Protein AF-Q9Y0X6-F1 (afdb_monomer)

GO terms:
  GO:0001515 opioid peptide activity (F, IDA)
  GO:0005576 extracellular region (C, EXP)

Secondary structure (DSSP, 8-state):
-HHHHHHHHHHHHHH-TT-----SS-EEEE---TT-EEE--EEEESS-EEEE--BTT-EEE--EEEESS-EEEE--BSS--EE--EEEESS-EEEE--BSS-EEE--EEEESS-EEEE---TT-EEE---SEESS-EEEE--BSS--EE--EEEESS-EEEE--BSS--EE--EEEESS-EEEE---TT--EE----EE-

Foldseek 3Di:
DVVVVVVVVVVVCVPPVDDPPPDLDEAEAEDEDQQEEEEAAEEEHQDEYEYEYEYANEYEYAYEYEYQEEYEYEIEYAQEYHYAYEYEYQEEYEYEIEYANEYEYAYEYEYQEEYEAEIEYAQEYEYAYEYEYQYEYYYEIEYAQEYEYEDEYEYQYEYEAEIEYAQEYEYEYHYEYCYYYDYDTDYPHDYYYHYNYDHD

Mean predicted aligned error: 12.96 Å

Structure (mmCIF, N/CA/C/O backbone):
data_AF-Q9Y0X6-F1
#
_entry.id   AF-Q9Y0X6-F1
#
loop_
_atom_site.group_PDB
_atom_site.id
_atom_site.type_symbol
_atom_site.label_atom_id
_atom_site.label_alt_id
_atom_site.label_comp_id
_atom_site.label_asym_id
_atom_site.label_entity_id
_atom_site.label_seq_id
_atom_site.pdbx_PDB_ins_code
_atom_site.Cartn_x
_atom_site.Cartn_y
_atom_site.Cartn_z
_atom_site.occupancy
_atom_site.B_iso_or_equiv
_atom_site.auth_seq_id
_atom_site.auth_comp_id
_atom_site.auth_asym_id
_atom_site.auth_atom_id
_atom_site.pdbx_PDB_model_num
ATOM 1 N N . MET A 1 1 ? 2.397 -10.610 32.134 1.00 40.50 1 MET A N 1
ATOM 2 C CA . MET A 1 1 ? 1.008 -10.330 31.698 1.00 40.50 1 MET A CA 1
ATOM 3 C C . MET A 1 1 ? 0.711 -10.967 30.344 1.00 40.50 1 MET A C 1
ATOM 5 O O . MET A 1 1 ? -0.304 -11.631 30.231 1.00 40.50 1 MET A O 1
ATOM 9 N N . ILE A 1 2 ? 1.644 -10.908 29.391 1.00 44.62 2 ILE A N 1
ATOM 10 C CA . ILE A 1 2 ? 1.526 -11.486 28.041 1.00 44.62 2 ILE A CA 1
ATOM 11 C C . ILE A 1 2 ? 1.202 -13.005 28.023 1.00 44.62 2 ILE A C 1
ATOM 13 O O . ILE A 1 2 ? 0.249 -13.427 27.380 1.00 44.62 2 ILE A O 1
ATOM 17 N N . PHE A 1 3 ? 1.899 -13.835 28.814 1.00 32.88 3 PHE A N 1
ATOM 18 C CA . PHE A 1 3 ? 1.653 -15.293 28.856 1.00 32.88 3 PHE A CA 1
ATOM 19 C C . PHE A 1 3 ? 0.245 -15.709 29.321 1.00 32.88 3 PHE A C 1
ATOM 21 O O . PHE A 1 3 ? -0.238 -16.769 28.933 1.00 32.88 3 PHE A O 1
ATOM 28 N N . HIS A 1 4 ? -0.416 -14.901 30.157 1.00 35.97 4 HIS A N 1
ATOM 29 C CA . HIS A 1 4 ? -1.753 -15.228 30.665 1.00 35.97 4 HIS A CA 1
ATOM 30 C C . HIS A 1 4 ? -2.844 -14.906 29.633 1.00 35.97 4 HIS A C 1
ATOM 32 O O . HIS A 1 4 ? -3.843 -15.621 29.553 1.00 35.97 4 HIS A O 1
ATOM 38 N N . GLN A 1 5 ? -2.609 -13.881 28.806 1.00 41.59 5 GLN A N 1
ATOM 39 C CA . GLN A 1 5 ? -3.472 -13.515 27.685 1.00 41.59 5 GLN A CA 1
ATOM 40 C C . GLN A 1 5 ? -3.478 -14.635 26.629 1.00 41.59 5 GLN A C 1
ATOM 42 O O . GLN A 1 5 ? -4.543 -15.137 26.278 1.00 41.59 5 GLN A O 1
ATOM 47 N N . PHE A 1 6 ? -2.294 -15.124 26.230 1.00 37.97 6 PHE A N 1
ATOM 48 C CA . PHE A 1 6 ? -2.150 -16.209 25.246 1.00 37.97 6 PHE A CA 1
ATOM 49 C C . PHE A 1 6 ? -2.856 -17.504 25.658 1.00 37.97 6 PHE A C 1
ATOM 51 O O . PHE A 1 6 ? -3.558 -18.117 24.856 1.00 37.97 6 PHE A O 1
ATOM 58 N N . TYR A 1 7 ? -2.705 -17.914 26.920 1.00 40.19 7 TYR A N 1
ATOM 59 C CA . TYR A 1 7 ? -3.324 -19.148 27.408 1.00 40.19 7 TYR A CA 1
ATOM 60 C C . TYR A 1 7 ? -4.853 -19.033 27.488 1.00 40.19 7 TYR A C 1
ATOM 62 O O . TYR A 1 7 ? -5.563 -19.992 27.196 1.00 40.19 7 TYR A O 1
ATOM 70 N N . SER A 1 8 ? -5.364 -17.852 27.847 1.00 47.09 8 SER A N 1
ATOM 71 C CA . SER A 1 8 ? -6.808 -17.606 27.948 1.00 47.09 8 SER A CA 1
ATOM 72 C C . SER A 1 8 ? -7.488 -17.624 26.576 1.00 47.09 8 SER A C 1
ATOM 74 O O . SER A 1 8 ? -8.576 -18.183 26.442 1.00 47.09 8 SER A O 1
ATOM 76 N N . ILE A 1 9 ? -6.829 -17.078 2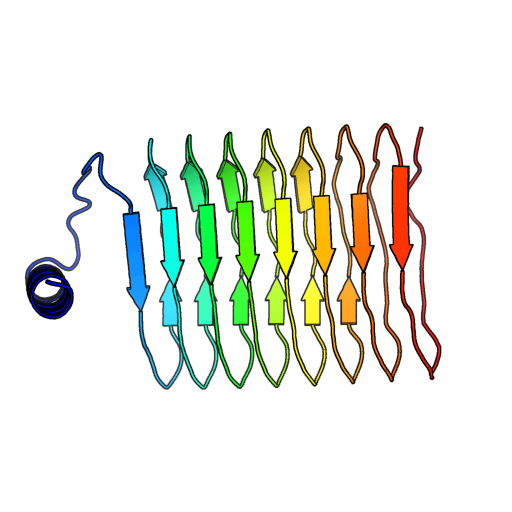5.549 1.00 45.91 9 ILE A N 1
ATOM 77 C CA . ILE A 1 9 ? -7.344 -17.048 24.172 1.00 45.91 9 ILE A CA 1
ATOM 78 C C . ILE A 1 9 ? -7.290 -18.446 23.538 1.00 45.91 9 ILE A C 1
ATOM 80 O O . ILE A 1 9 ? -8.294 -18.898 22.989 1.00 45.91 9 ILE A O 1
ATOM 84 N N . LEU A 1 10 ? -6.185 -19.189 23.709 1.00 42.19 10 LEU A N 1
ATOM 85 C CA . LEU A 1 10 ? -6.073 -20.575 23.228 1.00 42.19 10 LEU A CA 1
ATOM 86 C C . LEU A 1 10 ? -7.189 -21.471 23.800 1.00 42.19 10 LEU A C 1
ATOM 88 O O . LEU A 1 10 ? -7.776 -22.281 23.082 1.00 42.19 10 LEU A O 1
ATOM 92 N N . ILE A 1 11 ? -7.512 -21.307 25.090 1.00 45.41 11 ILE A N 1
ATOM 93 C CA . ILE A 1 11 ? -8.590 -22.060 25.746 1.00 45.41 11 ILE A CA 1
ATOM 94 C C . ILE A 1 11 ? -9.962 -21.673 25.178 1.00 45.41 11 ILE A C 1
ATOM 96 O O . ILE A 1 11 ? -10.790 -22.557 24.963 1.00 45.41 11 ILE A O 1
ATOM 100 N N . LEU A 1 12 ? -10.217 -20.391 24.897 1.00 41.22 12 LEU A N 1
ATOM 101 C CA . LEU A 1 12 ? -11.492 -19.955 24.316 1.00 41.22 12 LEU A CA 1
ATOM 102 C C . LEU A 1 12 ? -11.705 -20.513 22.897 1.00 41.22 12 LEU A C 1
ATOM 104 O O . LEU A 1 12 ? -12.802 -20.997 22.603 1.00 41.22 12 LEU A O 1
ATOM 108 N N . CYS A 1 13 ? -10.664 -20.548 22.058 1.00 41.72 13 CYS A N 1
ATOM 109 C CA . CYS A 1 13 ? -10.746 -21.080 20.692 1.00 41.72 13 CYS A CA 1
ATOM 110 C C . CYS A 1 13 ? -11.022 -22.593 20.636 1.00 41.72 13 CYS A C 1
ATOM 112 O O . CYS A 1 13 ? -11.704 -23.056 19.723 1.00 41.72 13 CYS A O 1
ATOM 114 N N . LEU A 1 14 ? -10.552 -23.373 21.618 1.00 42.72 14 LEU A N 1
ATOM 115 C CA . LEU A 1 14 ? -10.820 -24.817 21.669 1.00 42.72 14 LEU A CA 1
ATOM 116 C C . LEU A 1 14 ? -12.258 -25.162 22.094 1.00 42.72 14 LEU A C 1
ATOM 118 O O . LEU A 1 14 ? -12.725 -26.261 21.796 1.00 42.72 14 LEU A O 1
ATOM 122 N N . ILE A 1 15 ? -12.965 -24.264 22.791 1.00 45.75 15 ILE A N 1
ATOM 123 C CA . ILE A 1 15 ? -14.279 -24.575 23.384 1.00 45.75 15 ILE A CA 1
ATOM 124 C C . ILE A 1 15 ? -15.443 -24.165 22.462 1.00 45.75 15 ILE A C 1
ATOM 126 O O . ILE A 1 15 ? -16.476 -24.836 22.464 1.00 45.75 15 ILE A O 1
ATOM 130 N N . PHE A 1 16 ? -15.295 -23.128 21.627 1.00 35.31 16 PHE A N 1
ATOM 131 C CA . PHE A 1 16 ? -16.377 -22.648 20.753 1.00 35.31 16 PHE A CA 1
ATOM 132 C C . PHE A 1 16 ? -15.884 -22.259 19.346 1.00 35.31 16 PHE A C 1
ATOM 134 O O . PHE A 1 16 ? -15.701 -21.076 19.073 1.00 35.31 16 PHE A O 1
ATOM 141 N N . PRO A 1 17 ? -15.752 -23.201 18.394 1.00 39.66 17 PRO A N 1
ATOM 142 C CA . PRO A 1 17 ? -15.289 -22.882 17.038 1.00 39.66 17 PRO A CA 1
ATOM 143 C C . PRO A 1 17 ? -16.312 -22.120 16.165 1.00 39.66 17 PRO A C 1
ATOM 145 O O . PRO A 1 17 ? -16.060 -21.917 14.985 1.00 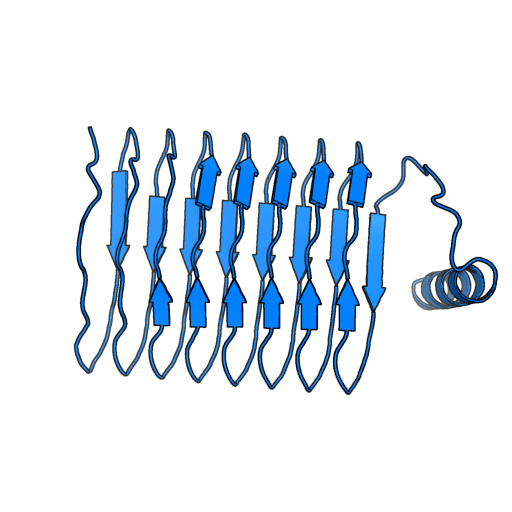39.66 17 PRO A O 1
ATOM 148 N N . ASN A 1 18 ? -17.489 -21.737 16.684 1.00 31.66 18 ASN A N 1
ATOM 149 C CA . ASN A 1 18 ? -18.570 -21.126 15.889 1.00 31.66 18 ASN A CA 1
ATOM 150 C C . ASN A 1 18 ? -19.529 -20.247 16.723 1.00 31.66 18 ASN A C 1
ATOM 152 O O . ASN A 1 18 ? -20.755 -20.383 16.663 1.00 31.66 18 ASN A O 1
ATOM 156 N N . GLN A 1 19 ? -18.995 -19.342 17.540 1.00 29.64 19 GLN A N 1
ATOM 157 C CA . GLN A 1 19 ? -19.783 -18.245 18.109 1.00 29.64 19 GLN A CA 1
ATOM 158 C C . GLN A 1 19 ? -19.101 -16.927 17.742 1.00 29.64 19 GLN A C 1
ATOM 160 O O . GLN A 1 19 ? -18.042 -16.607 18.272 1.00 29.64 19 GLN A O 1
ATOM 165 N N . VAL A 1 20 ? -19.717 -16.175 16.822 1.00 35.62 20 VAL A N 1
ATOM 166 C CA . VAL A 1 20 ? -19.409 -14.760 16.585 1.00 35.62 20 VAL A CA 1
ATOM 167 C C . VAL A 1 20 ? -19.843 -14.017 17.844 1.00 35.62 20 VAL A C 1
ATOM 169 O O . VAL A 1 20 ? -21.006 -13.642 17.988 1.00 35.62 20 VAL A O 1
ATOM 172 N N . VAL A 1 21 ? -18.939 -13.880 18.809 1.00 37.06 21 VAL A N 1
ATOM 173 C CA . VAL A 1 21 ? -19.137 -12.923 19.891 1.00 37.06 21 VAL A CA 1
ATOM 174 C C . VAL A 1 21 ? -18.949 -11.554 19.248 1.00 37.06 21 VAL A C 1
ATOM 176 O O . VAL A 1 21 ? -17.842 -11.195 18.864 1.00 37.06 21 VAL A O 1
ATOM 179 N N . GLN A 1 22 ? -20.051 -10.821 19.075 1.00 33.62 22 GLN A N 1
ATOM 180 C CA . GLN A 1 22 ? -20.023 -9.369 18.914 1.00 33.62 22 GLN A CA 1
ATOM 181 C C . GLN A 1 22 ? -19.476 -8.796 20.225 1.00 33.62 22 GLN A C 1
ATOM 183 O O . GLN A 1 22 ? -20.239 -8.475 21.132 1.00 33.62 22 GLN A O 1
ATOM 188 N N . SER A 1 23 ? -18.160 -8.810 20.402 1.00 40.75 23 SER A N 1
ATOM 189 C CA . SER A 1 23 ? -17.526 -7.982 21.415 1.00 40.75 23 SER A CA 1
ATOM 190 C C . SER A 1 23 ? -17.054 -6.722 20.722 1.00 40.75 23 SER A C 1
ATOM 192 O O . SER A 1 23 ? -16.298 -6.827 19.762 1.00 40.75 23 SER A O 1
ATOM 194 N N . ASP A 1 24 ? -17.486 -5.574 21.239 1.00 44.94 24 ASP A N 1
ATOM 195 C CA . ASP A 1 24 ? -16.917 -4.239 21.012 1.00 44.94 24 ASP A CA 1
ATOM 196 C C . ASP A 1 24 ? -15.473 -4.198 21.560 1.00 44.94 24 ASP A C 1
ATOM 198 O O . ASP A 1 24 ? -15.194 -3.554 22.565 1.00 44.94 24 ASP A O 1
ATOM 202 N N . LYS A 1 25 ? -14.613 -5.081 21.051 1.00 58.72 25 LYS A N 1
ATOM 203 C CA . LYS A 1 25 ? -13.210 -5.256 21.424 1.00 58.72 25 LYS A CA 1
ATOM 204 C C . LYS A 1 25 ? -12.456 -5.674 20.175 1.00 58.72 25 LYS A C 1
ATOM 206 O O . LYS A 1 25 ? -12.941 -6.589 19.503 1.00 58.72 25 LYS A O 1
ATOM 211 N N . GLU A 1 26 ? -11.293 -5.064 19.951 1.00 57.53 26 GLU A N 1
ATOM 212 C CA . GLU A 1 26 ? -10.243 -5.447 18.997 1.00 57.53 26 GLU A CA 1
ATOM 213 C C . GLU A 1 26 ? -10.419 -6.878 18.478 1.00 57.53 26 GLU A C 1
ATOM 215 O O . GLU A 1 26 ? -10.348 -7.862 19.234 1.00 57.53 26 GLU A O 1
ATOM 220 N N . ARG A 1 27 ? -10.651 -7.010 17.170 1.00 66.38 27 ARG A N 1
ATOM 221 C CA . ARG A 1 27 ? -10.836 -8.321 16.554 1.00 66.38 27 ARG A CA 1
ATOM 222 C C . ARG A 1 27 ? -9.508 -8.803 15.994 1.00 66.38 27 ARG A C 1
ATOM 224 O O . ARG A 1 27 ? -9.089 -8.351 14.933 1.00 66.38 27 ARG A O 1
ATOM 231 N N . GLN A 1 28 ? -8.897 -9.744 16.708 1.00 68.12 28 GLN A N 1
ATOM 232 C CA . GLN A 1 28 ? -7.651 -10.391 16.311 1.00 68.12 28 GLN A CA 1
ATOM 233 C C . GLN A 1 28 ? -7.907 -11.846 15.898 1.00 68.12 28 GLN A C 1
ATOM 235 O O . GLN A 1 28 ? -8.178 -12.687 16.761 1.00 68.12 28 GLN A O 1
ATOM 240 N N . ASP A 1 29 ? -7.806 -12.166 14.605 1.00 73.69 29 ASP A N 1
ATOM 241 C CA . ASP A 1 29 ? -7.805 -13.560 14.145 1.00 73.69 29 ASP A CA 1
ATOM 242 C C . ASP A 1 29 ? -6.376 -14.031 13.864 1.00 73.69 29 ASP A C 1
ATOM 244 O O . ASP A 1 29 ? -5.626 -13.392 13.130 1.00 73.69 29 ASP A O 1
ATOM 248 N N . TRP A 1 30 ? -6.003 -15.196 14.402 1.00 72.56 30 TRP A N 1
ATOM 249 C CA . TRP A 1 30 ? -4.679 -15.791 14.207 1.00 72.56 30 TRP A CA 1
ATOM 250 C C . TRP A 1 30 ? -4.783 -17.277 13.842 1.00 72.56 30 TRP A C 1
ATOM 252 O O . TRP A 1 30 ? -5.373 -18.065 14.583 1.00 72.56 30 TRP A O 1
ATOM 262 N N . ILE A 1 31 ? -4.202 -17.672 12.704 1.00 71.56 31 ILE A N 1
ATOM 263 C CA . ILE A 1 31 ? -4.084 -19.073 12.263 1.00 71.56 31 ILE A CA 1
ATOM 264 C C . ILE A 1 31 ? -2.604 -19.339 11.984 1.00 71.56 31 ILE A C 1
ATOM 266 O O . ILE A 1 31 ? -2.156 -19.154 10.853 1.00 71.56 31 ILE A O 1
ATOM 270 N N . PRO A 1 32 ? -1.828 -19.771 12.991 1.00 70.94 32 PRO A N 1
ATOM 271 C CA . PRO A 1 32 ? -0.507 -20.324 12.741 1.00 70.94 32 PRO A CA 1
ATOM 272 C C . PRO A 1 32 ? -0.648 -21.705 12.090 1.00 70.94 32 PRO A C 1
ATOM 274 O O . PRO A 1 32 ? -1.381 -22.563 12.591 1.00 70.94 32 PRO A O 1
ATOM 277 N N . SER A 1 33 ? 0.039 -21.930 10.973 1.00 75.00 33 SER A N 1
ATOM 278 C CA . SER A 1 33 ? 0.046 -23.226 10.289 1.00 75.00 33 SER A CA 1
ATOM 279 C C . SER A 1 33 ? 1.344 -23.427 9.526 1.00 75.00 33 SER A C 1
ATOM 281 O O . SER A 1 33 ? 1.685 -22.600 8.692 1.00 75.00 33 SER A O 1
ATOM 283 N N . ASP A 1 34 ? 2.022 -24.556 9.716 1.00 71.50 34 ASP A N 1
ATOM 284 C CA . ASP A 1 34 ? 3.233 -24.864 8.945 1.00 71.50 34 ASP A CA 1
ATOM 285 C C . ASP A 1 34 ? 2.910 -24.971 7.441 1.00 71.50 34 ASP A C 1
ATOM 287 O O . ASP A 1 34 ? 3.621 -24.426 6.613 1.00 71.50 34 ASP A O 1
ATOM 291 N N . TYR A 1 35 ? 1.781 -25.595 7.074 1.00 71.25 35 TYR A N 1
ATOM 292 C CA . TYR A 1 35 ? 1.412 -25.929 5.681 1.00 71.25 35 TYR A CA 1
ATOM 293 C C . TYR A 1 35 ? 0.424 -24.958 5.020 1.00 71.25 35 TYR A C 1
ATOM 295 O O . TYR A 1 35 ? -0.102 -25.239 3.941 1.00 71.25 35 TYR A O 1
ATOM 303 N N . GLY A 1 36 ? 0.128 -23.856 5.695 1.00 71.06 36 GLY A N 1
ATOM 304 C CA . GLY A 1 36 ? -0.745 -22.804 5.209 1.00 71.06 36 GLY A CA 1
ATOM 305 C C . GLY A 1 36 ? -2.099 -22.728 5.881 1.00 71.06 36 GLY A C 1
ATOM 306 O O . GLY A 1 36 ? -2.609 -23.700 6.448 1.00 71.06 36 GLY A O 1
ATOM 307 N N . GLY A 1 37 ? -2.658 -21.521 5.861 1.00 72.94 37 GLY A N 1
ATOM 308 C CA . GLY A 1 37 ? -3.921 -21.170 6.499 1.00 72.94 37 GLY A CA 1
ATOM 309 C C . GLY A 1 37 ? -4.876 -20.484 5.530 1.00 72.94 37 GLY A C 1
ATOM 310 O O . GLY A 1 37 ? -4.457 -19.794 4.602 1.00 72.94 37 GLY A O 1
ATOM 311 N N . TYR A 1 38 ? -6.173 -20.675 5.764 1.00 75.00 38 TYR A N 1
ATOM 312 C CA . TYR A 1 38 ? -7.236 -19.968 5.058 1.00 75.00 38 TYR A CA 1
ATOM 313 C C . TYR A 1 38 ? -8.041 -19.162 6.071 1.00 75.00 38 TYR A C 1
ATOM 315 O O . TYR A 1 38 ? -8.690 -19.743 6.941 1.00 75.00 38 TYR A O 1
ATOM 323 N N . MET A 1 39 ? -8.033 -17.838 5.940 1.00 73.94 39 MET A N 1
ATOM 324 C CA . MET A 1 39 ? -8.913 -16.954 6.700 1.00 73.94 39 MET A CA 1
ATOM 325 C C . MET A 1 39 ? -9.877 -16.244 5.757 1.00 73.94 39 MET A C 1
ATOM 327 O O . MET A 1 39 ? -9.477 -15.643 4.761 1.00 73.94 39 MET A O 1
ATOM 331 N N . ASN A 1 40 ? -11.160 -16.263 6.101 1.00 75.44 40 ASN A N 1
ATOM 332 C CA . ASN A 1 40 ? -12.163 -15.389 5.494 1.00 75.44 40 ASN A CA 1
ATOM 333 C C . ASN A 1 40 ? -12.987 -14.722 6.599 1.00 75.44 40 ASN A C 1
ATOM 335 O O . ASN A 1 40 ? -14.131 -15.116 6.849 1.00 75.44 40 ASN A O 1
ATOM 339 N N . PRO A 1 41 ? -12.389 -13.777 7.330 1.00 72.06 41 PRO A N 1
ATOM 340 C CA . PRO A 1 41 ? -13.115 -13.095 8.366 1.00 72.06 41 PRO A CA 1
ATOM 341 C C . PRO A 1 41 ? -14.051 -12.063 7.750 1.00 72.06 41 PRO A C 1
ATOM 343 O O . PRO A 1 41 ? -13.660 -11.251 6.911 1.00 72.06 41 PRO A O 1
ATOM 346 N N . ALA A 1 42 ? -15.314 -12.118 8.157 1.00 71.50 42 ALA A N 1
ATOM 347 C CA . ALA A 1 42 ? -16.377 -11.252 7.675 1.00 71.50 42 ALA A CA 1
ATOM 348 C C . ALA A 1 42 ? -17.069 -10.574 8.857 1.00 71.50 42 ALA A C 1
ATOM 350 O O . ALA A 1 42 ? -17.368 -11.229 9.854 1.00 71.50 42 ALA A O 1
ATOM 351 N N . GLY A 1 43 ? -17.370 -9.281 8.746 1.00 70.31 43 GLY A N 1
ATOM 352 C CA . GLY A 1 43 ? -18.126 -8.591 9.789 1.00 70.31 43 GLY A CA 1
ATOM 353 C C . GLY A 1 43 ? -18.011 -7.077 9.757 1.00 70.31 43 GLY A C 1
ATOM 354 O O . GLY A 1 43 ? -17.340 -6.501 8.900 1.00 70.31 43 GLY A O 1
ATOM 355 N N . ARG A 1 44 ? -18.696 -6.444 10.709 1.00 62.00 44 ARG A N 1
ATOM 356 C CA . ARG A 1 44 ? -18.486 -5.045 11.063 1.00 62.00 44 ARG A CA 1
ATOM 357 C C . ARG A 1 44 ? -17.790 -4.998 12.418 1.00 62.00 44 ARG A C 1
ATOM 359 O O . ARG A 1 44 ? -18.246 -5.689 13.325 1.00 62.00 44 ARG A O 1
ATOM 366 N N . SER A 1 45 ? -16.717 -4.229 12.507 1.00 67.69 45 SER A N 1
ATOM 367 C CA . SER A 1 45 ? -16.085 -3.836 13.764 1.00 67.69 45 SER A CA 1
ATOM 368 C C . SER A 1 45 ? -16.208 -2.324 13.867 1.00 67.69 45 SER A C 1
ATOM 370 O O . SER A 1 45 ? -16.072 -1.637 12.853 1.00 67.69 45 SER A O 1
ATOM 372 N N . ASP A 1 46 ? -16.522 -1.824 15.054 1.00 63.44 46 ASP A N 1
ATOM 373 C CA . ASP A 1 46 ? -16.403 -0.394 15.335 1.00 63.44 46 ASP A CA 1
ATOM 374 C C . ASP A 1 46 ? -14.978 -0.064 15.853 1.00 63.44 46 ASP A C 1
ATOM 376 O O . ASP A 1 46 ? -14.682 1.108 16.023 1.00 63.44 46 ASP A O 1
ATOM 380 N N . GLU A 1 47 ? -14.112 -1.081 16.037 1.00 69.94 47 GLU A N 1
ATOM 381 C CA . GLU A 1 47 ? -12.707 -0.982 16.488 1.00 69.94 47 GLU A CA 1
ATOM 382 C C . GLU A 1 47 ? -11.701 -1.652 15.521 1.00 69.94 47 GLU A C 1
ATOM 384 O O . GLU A 1 47 ? -12.122 -2.371 14.602 1.00 69.94 47 GLU A O 1
ATOM 389 N N . GLU A 1 48 ? -10.395 -1.490 15.781 1.00 70.44 48 GLU A N 1
ATOM 390 C CA . GLU A 1 48 ? -9.271 -2.110 15.064 1.00 70.44 48 GLU A CA 1
ATOM 391 C C . GLU A 1 48 ? -9.500 -3.591 14.723 1.00 70.44 48 GLU A C 1
ATOM 393 O O . GLU A 1 48 ? -9.930 -4.425 15.541 1.00 70.44 48 GLU A O 1
ATOM 398 N N . ARG A 1 49 ? -9.136 -3.948 13.489 1.00 71.69 49 ARG A N 1
ATOM 399 C CA . ARG A 1 49 ? -9.169 -5.329 13.016 1.00 71.69 49 ARG A CA 1
ATOM 400 C C . ARG A 1 49 ? -7.806 -5.765 12.516 1.00 71.69 49 ARG A C 1
ATOM 402 O O . ARG A 1 49 ? -7.299 -5.219 11.540 1.00 71.69 49 ARG A O 1
ATOM 409 N N . GLN A 1 50 ? -7.278 -6.809 13.145 1.00 75.19 50 GLN A N 1
ATOM 410 C CA . GLN A 1 50 ? -5.987 -7.380 12.802 1.00 75.19 50 GLN A CA 1
ATOM 411 C C . GLN A 1 50 ? -6.139 -8.869 12.511 1.00 75.19 50 GLN A C 1
ATOM 413 O O . GLN A 1 50 ? -6.547 -9.646 13.370 1.00 75.19 50 GLN A O 1
ATOM 418 N N . ASP A 1 51 ? -5.798 -9.301 11.311 1.00 75.19 51 ASP A N 1
ATOM 419 C CA . ASP A 1 51 ? -5.934 -10.700 10.925 1.00 75.19 51 ASP A CA 1
ATOM 420 C C . ASP A 1 51 ? -4.538 -11.211 10.448 1.00 75.19 51 ASP A C 1
ATOM 422 O O . ASP A 1 51 ? -3.854 -10.563 9.655 1.00 75.19 51 ASP A O 1
ATOM 426 N N . TRP A 1 52 ? -4.072 -12.361 10.964 1.00 73.31 52 TRP A N 1
ATOM 427 C CA . TRP A 1 52 ? -2.681 -12.841 10.806 1.00 73.31 52 TRP A CA 1
ATOM 428 C C . TRP A 1 52 ? -2.589 -14.327 10.405 1.00 73.31 52 TRP A C 1
ATOM 430 O O . TRP A 1 52 ? -2.983 -15.210 11.176 1.00 73.31 52 TRP A O 1
ATOM 440 N N . ILE A 1 53 ? -1.963 -14.647 9.264 1.00 71.56 53 ILE A N 1
ATOM 441 C CA . ILE A 1 53 ? -1.654 -16.035 8.847 1.00 71.56 53 ILE A CA 1
ATOM 442 C C . ILE A 1 53 ? -0.137 -16.238 8.704 1.00 71.56 53 ILE A C 1
ATOM 444 O O . ILE A 1 53 ? 0.380 -16.165 7.591 1.00 71.56 53 ILE A O 1
ATOM 448 N N . PRO A 1 54 ? 0.608 -16.515 9.787 1.00 73.69 54 PRO A N 1
ATOM 449 C CA . PRO A 1 54 ? 1.983 -16.970 9.642 1.00 73.69 54 PRO A CA 1
ATOM 450 C C . PRO A 1 54 ? 2.025 -18.421 9.157 1.00 73.69 54 PRO A C 1
ATOM 452 O O . PRO A 1 54 ? 1.409 -19.304 9.769 1.00 73.69 54 PRO A O 1
ATOM 455 N N . SER A 1 55 ? 2.763 -18.665 8.073 1.00 74.81 55 SER A N 1
ATOM 456 C CA . SER A 1 55 ? 2.963 -20.011 7.538 1.00 74.81 55 SER A CA 1
ATOM 457 C C . SER A 1 55 ? 4.218 -20.162 6.695 1.00 74.81 55 SER A C 1
ATOM 459 O O . SER A 1 55 ? 4.448 -19.336 5.828 1.00 74.81 55 SER A O 1
ATOM 461 N N . ASP A 1 56 ? 4.937 -21.278 6.819 1.00 74.12 56 ASP A N 1
ATOM 462 C CA . ASP A 1 56 ? 6.066 -21.585 5.932 1.00 74.12 56 ASP A CA 1
ATOM 463 C C . ASP A 1 56 ? 5.602 -21.696 4.464 1.00 74.12 56 ASP A C 1
ATOM 465 O O . ASP A 1 56 ? 6.170 -21.066 3.576 1.00 74.12 56 ASP A O 1
ATOM 469 N N . TYR A 1 57 ? 4.518 -22.437 4.190 1.00 77.56 57 TYR A N 1
ATOM 470 C CA . TYR A 1 57 ? 4.026 -22.711 2.825 1.00 77.56 57 TYR A CA 1
ATOM 471 C C . TYR A 1 57 ? 2.940 -21.747 2.319 1.00 77.56 57 TYR A C 1
ATOM 473 O O . TYR A 1 57 ? 2.249 -22.053 1.341 1.00 77.56 57 TYR A O 1
ATOM 481 N N . GLY A 1 58 ? 2.798 -20.586 2.959 1.00 76.38 58 GLY A N 1
ATOM 482 C CA . GLY A 1 58 ? 1.905 -19.533 2.494 1.00 76.38 58 GLY A CA 1
ATOM 483 C C . GLY A 1 58 ? 0.487 -19.567 3.041 1.00 76.38 58 GLY A C 1
ATOM 484 O O . GLY A 1 58 ? 0.046 -20.524 3.661 1.00 76.38 58 GLY A O 1
ATOM 485 N N . GLY A 1 59 ? -0.272 -18.499 2.813 1.00 76.06 59 GLY A N 1
ATOM 486 C CA . GLY A 1 59 ? -1.638 -18.361 3.320 1.00 76.06 59 GLY A CA 1
ATOM 487 C C . GLY A 1 59 ? -2.577 -17.747 2.297 1.00 76.06 59 GLY A C 1
ATOM 488 O O . GLY A 1 59 ? -2.144 -17.047 1.384 1.00 76.06 59 GLY A O 1
ATOM 489 N N . HIS A 1 60 ? -3.877 -17.986 2.458 1.00 78.62 60 HIS A N 1
ATOM 490 C CA . HIS A 1 60 ? -4.898 -17.247 1.732 1.00 78.62 60 HIS A CA 1
ATOM 491 C C . HIS A 1 60 ? -5.808 -16.512 2.704 1.00 78.62 60 HIS A C 1
ATOM 493 O O . HIS A 1 60 ? -6.449 -17.102 3.575 1.00 78.62 60 HIS A O 1
ATOM 499 N N . MET A 1 61 ? -5.946 -15.216 2.483 1.00 77.19 61 MET A N 1
ATOM 500 C CA . MET A 1 61 ? -6.719 -14.337 3.332 1.00 77.19 61 MET A CA 1
ATOM 501 C C . MET A 1 61 ? -7.694 -13.540 2.475 1.00 77.19 61 MET A C 1
ATOM 503 O O . MET A 1 61 ? -7.313 -12.876 1.515 1.00 77.19 61 MET A O 1
ATOM 507 N N . ASN A 1 62 ? -8.979 -13.625 2.797 1.00 79.00 62 ASN A N 1
ATOM 508 C CA . ASN A 1 62 ? -10.020 -12.797 2.191 1.00 79.00 62 ASN A CA 1
ATOM 509 C C . ASN A 1 62 ? -10.823 -12.094 3.288 1.00 79.00 62 ASN A C 1
ATOM 511 O O . ASN A 1 62 ? -11.958 -12.474 3.564 1.00 79.00 62 ASN A O 1
ATOM 515 N N . PRO A 1 63 ? -10.229 -11.124 3.986 1.00 74.00 63 PRO A N 1
ATOM 516 C CA . PRO A 1 63 ? -10.950 -10.377 4.990 1.00 74.00 63 PRO A CA 1
ATOM 517 C C . PRO A 1 63 ? -11.954 -9.455 4.293 1.00 74.00 63 PRO A C 1
ATOM 519 O O . PRO A 1 63 ? -11.611 -8.656 3.423 1.00 74.00 63 PRO A O 1
ATOM 522 N N . ALA A 1 64 ? -13.225 -9.605 4.650 1.00 73.00 64 ALA A N 1
ATOM 523 C CA . ALA A 1 64 ? -14.340 -8.811 4.160 1.00 73.00 64 ALA A CA 1
ATOM 524 C C . ALA A 1 64 ? -14.959 -8.028 5.321 1.00 73.00 64 ALA A C 1
ATOM 526 O O . ALA A 1 64 ? -15.072 -8.543 6.434 1.00 73.00 64 ALA A O 1
ATOM 527 N N . GLY A 1 65 ? -15.406 -6.793 5.105 1.00 71.00 65 GLY A N 1
ATOM 528 C CA . GLY A 1 65 ? -16.136 -6.095 6.162 1.00 71.00 65 GLY A CA 1
ATOM 529 C C . GLY A 1 65 ? -16.060 -4.586 6.147 1.00 71.00 65 GLY A C 1
ATOM 530 O O . GLY A 1 65 ? -15.517 -3.979 5.224 1.00 71.00 65 GLY A O 1
ATOM 531 N N . ARG A 1 66 ? -16.631 -4.000 7.198 1.00 66.62 66 ARG A N 1
ATOM 532 C CA . ARG A 1 66 ? -16.491 -2.581 7.506 1.00 66.62 66 ARG A CA 1
ATOM 533 C C . ARG A 1 66 ? -15.804 -2.427 8.858 1.00 66.62 66 ARG A C 1
ATOM 535 O O . ARG A 1 66 ? -16.287 -3.018 9.818 1.00 66.62 66 ARG A O 1
ATOM 542 N N . SER A 1 67 ? -14.718 -1.673 8.904 1.00 70.81 67 SER A N 1
ATOM 543 C CA . SER A 1 67 ? -14.151 -1.172 10.155 1.00 70.81 67 SER A CA 1
ATOM 544 C C . SER A 1 67 ? -14.417 0.324 10.214 1.00 70.81 67 SER A C 1
ATOM 546 O O . SER A 1 67 ? -14.365 0.984 9.170 1.00 70.81 67 SER A O 1
ATOM 548 N N . ASP A 1 68 ? -14.783 0.847 11.377 1.00 70.94 68 ASP A N 1
ATOM 549 C CA . ASP A 1 68 ? -14.752 2.295 11.575 1.00 70.94 68 ASP A CA 1
ATOM 550 C C . ASP A 1 68 ? -13.335 2.779 11.959 1.00 70.94 68 ASP A C 1
ATOM 552 O O . ASP A 1 68 ? -13.069 3.949 11.713 1.00 70.94 68 ASP A O 1
ATOM 556 N N . GLU A 1 69 ? -12.443 1.872 12.393 1.00 76.25 69 GLU A N 1
ATOM 557 C CA . GLU A 1 69 ? -11.020 2.108 12.726 1.00 76.25 69 GLU A CA 1
ATOM 558 C C . GLU A 1 69 ? -10.036 1.374 11.776 1.00 76.25 69 GLU A C 1
ATOM 560 O O . GLU A 1 69 ? -10.474 0.727 10.808 1.00 76.25 69 GLU A O 1
ATOM 565 N N . GLU A 1 70 ? -8.727 1.441 12.062 1.00 75.19 70 GLU A N 1
ATOM 566 C CA . GLU A 1 70 ? -7.638 0.796 11.313 1.00 75.19 70 GLU A CA 1
ATOM 567 C C . GLU A 1 70 ? -7.886 -0.689 11.000 1.00 75.19 70 GLU A C 1
ATOM 569 O O . GLU A 1 70 ? -8.430 -1.478 11.791 1.00 75.19 70 GLU A O 1
ATOM 574 N N . ARG A 1 71 ? -7.421 -1.108 9.821 1.00 76.12 71 ARG A N 1
ATOM 575 C CA . ARG A 1 71 ? -7.402 -2.517 9.432 1.00 76.12 71 ARG A CA 1
ATOM 576 C C . ARG A 1 71 ? -6.023 -2.945 8.971 1.00 76.12 71 ARG A C 1
ATOM 578 O O . ARG A 1 71 ? -5.485 -2.372 8.026 1.00 76.12 71 ARG A O 1
ATOM 585 N N . GLN A 1 72 ? -5.522 -4.008 9.593 1.00 79.31 72 GLN A N 1
ATOM 586 C CA . GLN A 1 72 ? -4.208 -4.557 9.306 1.00 79.31 72 GLN A CA 1
ATOM 587 C C . GLN A 1 72 ? -4.283 -6.055 8.985 1.00 79.31 72 GLN A C 1
ATOM 589 O O . GLN A 1 72 ? -4.670 -6.867 9.827 1.00 79.31 72 GLN A O 1
ATOM 594 N N . ASP A 1 73 ? -3.888 -6.435 7.774 1.00 78.88 73 ASP A N 1
ATOM 595 C CA . ASP A 1 73 ? -3.902 -7.824 7.315 1.00 78.88 73 ASP A CA 1
ATOM 596 C C . ASP A 1 73 ? -2.458 -8.295 7.020 1.00 78.88 73 ASP A C 1
ATOM 598 O O . ASP A 1 73 ? -1.734 -7.649 6.262 1.00 78.88 73 ASP A O 1
ATOM 602 N N . TRP A 1 74 ? -2.021 -9.425 7.602 1.00 79.25 74 TRP A N 1
ATOM 603 C CA . TRP A 1 74 ? -0.630 -9.918 7.5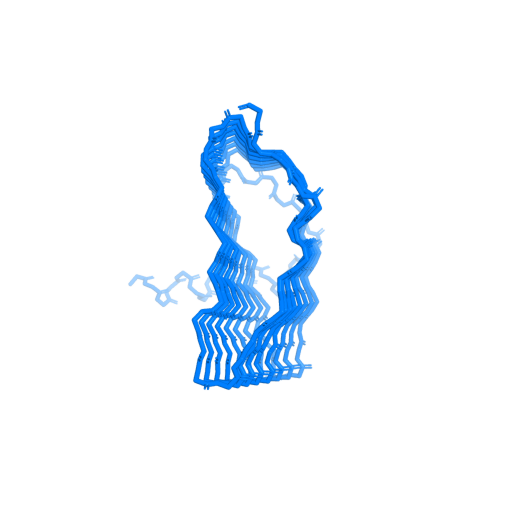00 1.00 79.25 74 TRP A CA 1
ATOM 604 C C . TRP A 1 74 ? -0.549 -11.411 7.114 1.00 79.25 74 TRP A C 1
ATOM 606 O O . TRP A 1 74 ? -1.122 -12.274 7.786 1.00 79.25 74 TRP A O 1
ATOM 616 N N . ILE A 1 75 ? 0.228 -11.750 6.075 1.00 76.38 75 ILE A N 1
ATOM 617 C CA . ILE A 1 75 ? 0.590 -13.138 5.705 1.00 76.38 75 ILE A CA 1
ATOM 618 C C . ILE A 1 75 ? 2.116 -13.232 5.572 1.00 76.38 75 ILE A C 1
ATOM 620 O O . ILE A 1 75 ? 2.644 -13.162 4.460 1.00 76.38 75 ILE A O 1
ATOM 624 N N . PRO A 1 76 ? 2.857 -13.367 6.682 1.00 78.69 76 PRO A N 1
ATOM 625 C CA . PRO A 1 76 ? 4.268 -13.707 6.607 1.00 78.69 76 PRO A CA 1
ATOM 626 C C . PRO A 1 76 ? 4.437 -15.175 6.210 1.00 78.69 76 PRO A C 1
ATOM 628 O O . PRO A 1 76 ? 3.855 -16.064 6.842 1.00 78.69 76 PRO A O 1
ATOM 631 N N . SER A 1 77 ? 5.228 -15.425 5.167 1.00 78.69 77 SER A N 1
ATOM 632 C CA . SER A 1 77 ? 5.473 -16.788 4.689 1.00 78.69 77 SER A CA 1
ATOM 633 C C . S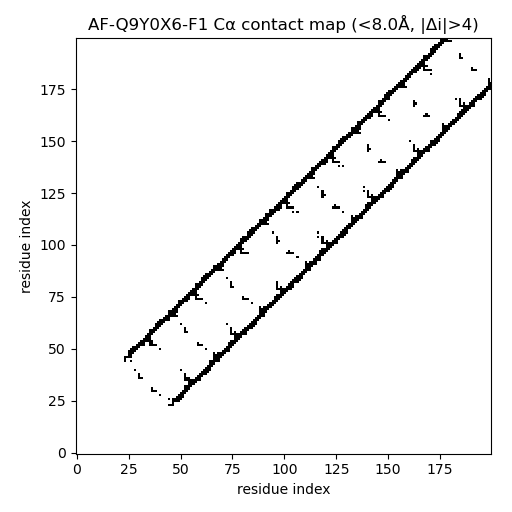ER A 1 77 ? 6.752 -16.954 3.897 1.00 78.69 77 SER A C 1
ATOM 635 O O . SER A 1 77 ? 7.136 -16.029 3.204 1.00 78.69 77 SER A O 1
ATOM 637 N N . ASP A 1 78 ? 7.358 -18.138 3.891 1.00 78.50 78 ASP A N 1
ATOM 638 C CA . ASP A 1 78 ? 8.531 -18.379 3.041 1.00 78.50 78 ASP A CA 1
ATOM 639 C C . ASP A 1 78 ? 8.095 -18.496 1.568 1.00 78.50 78 ASP A C 1
ATOM 641 O O . ASP A 1 78 ? 8.658 -17.852 0.683 1.00 78.50 78 ASP A O 1
ATOM 645 N N . TYR A 1 79 ? 7.031 -19.262 1.288 1.00 82.88 79 TYR A N 1
ATOM 646 C CA . TYR A 1 79 ? 6.562 -19.562 -0.077 1.00 82.88 79 TYR A CA 1
ATOM 647 C C . TYR A 1 79 ? 5.428 -18.666 -0.605 1.00 82.88 79 TYR A C 1
ATOM 649 O O . TYR A 1 79 ? 4.726 -19.055 -1.543 1.00 82.88 79 TYR A O 1
ATOM 657 N N . GLY A 1 80 ? 5.261 -17.470 -0.043 1.00 82.12 80 GLY A N 1
ATOM 658 C CA . GLY A 1 80 ? 4.317 -16.488 -0.570 1.00 82.12 80 GLY A CA 1
ATOM 659 C C . GLY A 1 80 ? 2.892 -16.590 -0.047 1.00 82.12 80 GLY A C 1
ATOM 660 O O . GLY A 1 80 ? 2.484 -17.579 0.545 1.00 82.12 80 GLY A O 1
ATOM 661 N N . GLY A 1 81 ? 2.081 -15.565 -0.298 1.00 81.88 81 GLY A N 1
ATOM 662 C CA . GLY A 1 81 ? 0.702 -15.493 0.186 1.00 81.88 81 GLY A CA 1
ATOM 663 C C . GLY A 1 81 ? -0.268 -14.919 -0.836 1.00 81.88 81 GLY A C 1
ATOM 664 O O . GLY A 1 81 ? 0.126 -14.248 -1.787 1.00 81.88 81 GLY A O 1
ATOM 665 N N . HIS A 1 82 ? -1.556 -15.168 -0.621 1.00 84.25 82 HIS A N 1
ATOM 666 C CA . HIS A 1 82 ? -2.649 -14.582 -1.384 1.00 84.25 82 HIS A CA 1
ATOM 667 C C . HIS A 1 82 ? -3.548 -13.762 -0.460 1.00 84.25 82 HIS A C 1
ATOM 669 O O . HIS A 1 82 ? -4.271 -14.313 0.370 1.00 84.25 82 HIS A O 1
ATOM 675 N N . MET A 1 83 ? -3.563 -12.447 -0.639 1.00 82.38 83 MET A N 1
ATO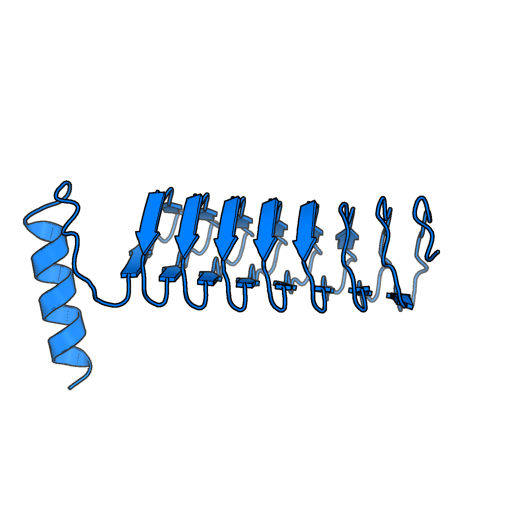M 676 C CA . MET A 1 83 ? -4.499 -11.555 0.041 1.00 82.38 83 MET A CA 1
ATOM 677 C C . MET A 1 83 ? -5.507 -10.988 -0.953 1.00 82.38 83 MET A C 1
ATOM 679 O O . MET A 1 83 ? -5.138 -10.377 -1.954 1.00 82.38 83 MET A O 1
ATOM 683 N N . ASN A 1 84 ? -6.796 -11.132 -0.651 1.00 83.50 84 ASN A N 1
ATOM 684 C CA . ASN A 1 84 ? -7.874 -10.388 -1.304 1.00 83.50 84 ASN A CA 1
ATOM 685 C C . ASN A 1 84 ? -8.733 -9.620 -0.283 1.00 83.50 84 ASN A C 1
ATOM 687 O O . ASN A 1 84 ? -9.905 -9.936 -0.093 1.00 83.50 84 ASN A O 1
ATOM 691 N N . PRO A 1 85 ? -8.157 -8.657 0.441 1.00 77.62 85 PRO A N 1
ATOM 692 C CA . PRO A 1 85 ? -8.884 -7.869 1.411 1.00 77.62 85 PRO A CA 1
ATOM 693 C C . PRO A 1 85 ? -9.911 -6.987 0.700 1.00 77.62 85 PRO A C 1
ATOM 695 O O . PRO A 1 85 ? -9.579 -6.165 -0.154 1.00 77.62 85 PRO A O 1
ATOM 698 N N . ALA A 1 86 ? -11.180 -7.192 1.046 1.00 76.56 86 ALA A N 1
ATOM 699 C CA . ALA A 1 86 ? -12.332 -6.456 0.552 1.00 76.56 86 ALA A CA 1
ATOM 700 C C . ALA A 1 86 ? -12.980 -5.667 1.696 1.00 76.56 86 ALA A C 1
ATOM 702 O O . ALA A 1 86 ? -13.071 -6.146 2.827 1.00 76.56 86 ALA A O 1
ATOM 703 N N . GLY A 1 87 ? -13.492 -4.467 1.434 1.00 74.06 87 GLY A N 1
ATOM 704 C CA . GLY A 1 87 ? -14.272 -3.765 2.452 1.00 74.06 87 GLY A CA 1
ATOM 705 C C . GLY A 1 87 ? -14.181 -2.255 2.430 1.00 74.06 87 GLY A C 1
ATOM 706 O O . GLY A 1 87 ? -13.735 -1.653 1.452 1.00 74.06 87 GLY A O 1
ATOM 707 N N . ARG A 1 88 ? -14.647 -1.663 3.530 1.00 71.44 88 ARG A N 1
ATOM 708 C CA . ARG A 1 88 ? -14.518 -0.235 3.802 1.00 71.44 88 ARG A CA 1
ATOM 709 C C . ARG A 1 88 ? -13.894 -0.010 5.176 1.00 71.44 88 ARG A C 1
ATOM 711 O O . ARG A 1 88 ? -14.439 -0.526 6.145 1.00 71.44 88 ARG A O 1
ATOM 718 N N . SER A 1 89 ? -12.816 0.750 5.250 1.00 73.69 89 SER A N 1
ATOM 719 C CA . SER A 1 89 ? -12.368 1.398 6.485 1.00 73.69 89 SER A CA 1
ATOM 720 C C . SER A 1 89 ? -12.742 2.877 6.400 1.00 73.69 89 SER A C 1
ATOM 722 O O . SER A 1 89 ? -12.877 3.416 5.294 1.00 73.69 89 SER A O 1
ATOM 724 N N . ASN A 1 90 ? -13.021 3.511 7.537 1.00 74.75 90 ASN A N 1
ATOM 725 C CA . ASN A 1 90 ? -12.995 4.973 7.575 1.00 74.75 90 ASN A CA 1
ATOM 726 C C . ASN A 1 90 ? -11.558 5.469 7.825 1.00 74.75 90 ASN A C 1
ATOM 728 O O . ASN A 1 90 ? -11.246 6.549 7.352 1.00 74.75 90 ASN A O 1
ATOM 732 N N . GLU A 1 91 ? -10.721 4.657 8.481 1.00 79.94 91 GLU A N 1
ATOM 733 C CA . GLU A 1 91 ? -9.312 4.949 8.777 1.00 79.94 91 GLU A CA 1
ATOM 734 C C . GLU A 1 91 ? -8.330 4.158 7.890 1.00 79.94 91 GLU A C 1
ATOM 736 O O . GLU A 1 91 ? -8.746 3.487 6.931 1.00 79.94 91 GLU A O 1
ATOM 741 N N . GLU A 1 92 ? -7.038 4.223 8.222 1.00 78.56 92 GLU A N 1
ATOM 742 C CA . GLU A 1 92 ? -5.938 3.549 7.536 1.00 78.56 92 GLU A CA 1
ATOM 743 C C . GLU A 1 92 ? -6.195 2.064 7.258 1.00 78.56 92 GLU A C 1
ATOM 745 O O . GLU A 1 92 ? -6.729 1.289 8.066 1.00 78.56 92 GLU A O 1
ATOM 750 N N . ARG A 1 93 ? -5.737 1.637 6.083 1.00 78.56 93 ARG A N 1
ATOM 751 C CA . ARG A 1 93 ? -5.675 0.225 5.733 1.00 78.56 93 ARG A CA 1
ATOM 752 C C . ARG A 1 93 ? -4.270 -0.164 5.324 1.00 78.56 93 ARG A C 1
ATOM 754 O O . ARG A 1 93 ? -3.741 0.378 4.355 1.00 78.56 93 ARG A O 1
ATOM 761 N N . GLN A 1 94 ? -3.737 -1.164 6.013 1.00 82.06 94 GLN A N 1
ATOM 762 C CA . GLN A 1 94 ? -2.398 -1.670 5.778 1.00 82.06 94 GLN A CA 1
ATOM 763 C C . GLN A 1 94 ? -2.427 -3.174 5.542 1.00 82.06 94 GLN A C 1
ATOM 765 O O . GLN A 1 94 ? -2.876 -3.942 6.389 1.00 82.06 94 GLN A O 1
ATOM 770 N N . ASP A 1 95 ? -1.896 -3.613 4.412 1.00 82.94 95 ASP A N 1
ATOM 771 C CA . ASP A 1 95 ? -1.881 -5.025 4.072 1.00 82.94 95 ASP A CA 1
ATOM 772 C C . ASP A 1 95 ? -0.462 -5.462 3.649 1.00 82.94 95 ASP A C 1
ATOM 774 O O . ASP A 1 95 ? 0.169 -4.843 2.787 1.00 82.94 95 ASP A O 1
ATOM 778 N N . TRP A 1 96 ? 0.048 -6.546 4.247 1.00 83.31 96 TRP A N 1
ATOM 779 C CA . TRP A 1 96 ? 1.461 -6.940 4.143 1.00 83.31 96 TRP A CA 1
ATOM 780 C C . TRP A 1 96 ? 1.651 -8.435 3.833 1.00 83.31 96 TRP A C 1
ATOM 782 O O . TRP A 1 96 ? 1.275 -9.306 4.624 1.00 83.31 96 TRP A O 1
ATOM 792 N N . ILE A 1 97 ? 2.339 -8.757 2.730 1.00 81.56 97 ILE A N 1
ATOM 793 C CA . ILE A 1 97 ? 2.779 -10.131 2.405 1.00 81.56 97 ILE A CA 1
ATOM 794 C C . ILE A 1 97 ? 4.310 -10.190 2.314 1.00 81.56 97 ILE A C 1
ATOM 796 O O . ILE A 1 97 ? 4.859 -10.177 1.210 1.00 81.56 97 ILE A O 1
ATOM 800 N N . PRO A 1 98 ? 5.035 -10.245 3.442 1.00 83.75 98 PRO A N 1
ATOM 801 C CA . PRO A 1 98 ? 6.460 -10.531 3.397 1.00 83.75 98 PRO A CA 1
ATOM 802 C C . PRO A 1 98 ? 6.693 -12.002 3.044 1.00 83.75 98 PRO A C 1
ATOM 804 O O . PRO A 1 98 ? 6.153 -12.893 3.711 1.00 83.75 98 PRO A O 1
ATOM 807 N N . SER A 1 99 ? 7.491 -12.258 2.002 1.00 84.50 99 SER A N 1
ATOM 808 C CA . SER A 1 99 ? 7.871 -13.629 1.647 1.00 84.50 99 SER A CA 1
ATOM 809 C C . SER A 1 99 ? 9.126 -13.772 0.813 1.00 84.50 99 SER A C 1
ATOM 811 O O . SER A 1 99 ? 9.394 -12.918 -0.018 1.00 84.50 99 SER A O 1
ATOM 813 N N . ASP A 1 100 ? 9.818 -14.903 0.903 1.00 82.62 100 ASP A N 1
ATOM 814 C CA . ASP A 1 100 ? 10.980 -15.157 0.046 1.00 82.62 100 ASP A CA 1
ATOM 815 C C . ASP A 1 100 ? 10.546 -15.353 -1.420 1.00 82.62 100 ASP A C 1
ATOM 817 O O . ASP A 1 100 ? 11.102 -14.720 -2.314 1.00 82.62 100 ASP A O 1
ATOM 821 N N . TYR A 1 101 ? 9.503 -16.156 -1.688 1.00 85.38 101 TYR A N 1
ATOM 822 C CA . TYR A 1 101 ? 9.068 -16.530 -3.054 1.00 85.38 101 TYR A CA 1
ATOM 823 C C . TYR A 1 101 ? 7.898 -15.726 -3.647 1.00 85.38 101 TYR A C 1
ATOM 825 O O . TYR A 1 101 ? 7.331 -16.111 -4.675 1.00 85.38 101 TYR A O 1
ATOM 833 N N . GLY A 1 102 ? 7.560 -14.603 -3.035 1.00 84.81 102 GLY A N 1
ATOM 834 C CA . GLY A 1 102 ? 6.656 -13.612 -3.592 1.00 84.81 102 GLY A CA 1
ATOM 835 C C . GLY A 1 102 ? 5.194 -13.769 -3.231 1.00 84.81 102 GLY A C 1
ATOM 836 O O . GLY A 1 102 ? 4.704 -14.848 -2.935 1.00 84.81 102 GLY A O 1
ATOM 837 N N . GLY A 1 103 ? 4.460 -12.662 -3.272 1.00 85.44 103 GLY A N 1
ATOM 838 C CA . GLY A 1 103 ? 3.054 -12.601 -2.877 1.00 85.44 103 GLY A CA 1
ATOM 839 C C . GLY A 1 103 ? 2.123 -12.189 -4.009 1.00 85.44 103 GLY A C 1
ATOM 840 O O . GLY A 1 103 ? 2.533 -11.576 -4.995 1.00 85.44 103 GLY A O 1
ATOM 841 N N . TYR A 1 104 ? 0.838 -12.475 -3.830 1.00 87.25 104 TYR A N 1
ATOM 842 C CA . TYR A 1 104 ? -0.240 -11.933 -4.642 1.00 87.25 104 TYR A CA 1
ATOM 843 C C . TYR A 1 104 ? -1.202 -11.158 -3.764 1.00 87.25 104 TYR A C 1
ATOM 845 O O . TYR A 1 104 ? -1.823 -11.708 -2.854 1.00 87.25 104 TYR A O 1
ATOM 853 N N . MET A 1 105 ? -1.399 -9.896 -4.108 1.00 85.62 105 MET A N 1
ATOM 854 C CA . MET A 1 105 ? -2.299 -9.024 -3.389 1.00 85.62 105 MET A CA 1
ATOM 855 C C . MET A 1 105 ? -3.310 -8.398 -4.346 1.00 85.62 105 MET A C 1
ATOM 857 O O . MET A 1 105 ? -2.950 -7.756 -5.331 1.00 85.62 105 MET A O 1
ATOM 861 N N . ASN A 1 106 ? -4.597 -8.586 -4.066 1.00 85.56 106 ASN A N 1
ATOM 862 C CA . ASN A 1 106 ? -5.694 -7.898 -4.745 1.00 85.56 106 ASN A CA 1
ATOM 863 C C . ASN A 1 106 ? -6.574 -7.172 -3.722 1.00 85.56 106 ASN A C 1
ATOM 865 O O . ASN A 1 106 ? -7.707 -7.573 -3.466 1.00 85.56 106 ASN A O 1
ATOM 869 N N . PRO A 1 107 ? -6.053 -6.130 -3.078 1.00 79.38 107 PRO A N 1
ATOM 870 C CA . PRO A 1 107 ? -6.846 -5.340 -2.161 1.00 79.38 107 PRO A CA 1
ATOM 871 C C . PRO A 1 107 ? -7.927 -4.583 -2.935 1.00 79.38 107 PRO A C 1
ATOM 873 O O . PRO A 1 107 ? -7.632 -3.793 -3.830 1.00 79.38 107 PRO A O 1
ATOM 876 N N . ALA A 1 108 ? -9.186 -4.817 -2.577 1.00 78.25 108 ALA A N 1
ATOM 877 C CA . ALA A 1 108 ? -10.361 -4.135 -3.100 1.00 78.25 108 ALA A CA 1
ATOM 878 C C . ALA A 1 108 ? -11.046 -3.338 -1.983 1.00 78.25 108 ALA A C 1
ATOM 880 O O . ALA A 1 108 ? -11.115 -3.784 -0.839 1.00 78.25 108 ALA A O 1
ATOM 881 N N . GLY A 1 109 ? -11.602 -2.165 -2.278 1.00 75.00 109 GLY A N 1
ATOM 882 C CA . GLY A 1 109 ? -12.408 -1.457 -1.280 1.00 75.00 109 GLY A CA 1
ATOM 883 C C . GLY A 1 109 ? -12.342 0.054 -1.335 1.00 75.00 109 GLY A C 1
ATOM 884 O O . GLY A 1 109 ? -11.862 0.634 -2.310 1.00 75.00 109 GLY A O 1
ATOM 885 N N . ARG A 1 110 ? -12.862 0.674 -0.275 1.00 73.62 110 ARG A N 1
ATOM 886 C CA . ARG A 1 110 ? -12.766 2.114 -0.048 1.00 73.62 110 ARG A CA 1
ATOM 887 C C . ARG A 1 110 ? -12.128 2.386 1.309 1.00 73.62 110 ARG A C 1
ATOM 889 O O . ARG A 1 110 ? -12.632 1.853 2.288 1.00 73.62 110 ARG A O 1
ATOM 896 N N . SER A 1 111 ? -11.084 3.197 1.350 1.00 76.00 111 SER A N 1
ATOM 897 C CA . SER A 1 111 ? -10.670 3.869 2.583 1.00 76.00 111 SER A CA 1
ATOM 898 C C . SER A 1 111 ? -11.108 5.325 2.483 1.00 76.00 111 SER A C 1
ATOM 900 O O . SER A 1 111 ? -11.186 5.858 1.368 1.00 76.00 111 SER A O 1
ATOM 902 N N . ASP A 1 112 ? -11.490 5.940 3.597 1.00 76.56 112 ASP A N 1
ATOM 903 C CA . ASP A 1 112 ? -11.597 7.397 3.627 1.00 76.56 112 ASP A CA 1
ATOM 904 C C . ASP A 1 112 ? -10.220 8.044 3.911 1.00 76.56 112 ASP A C 1
ATOM 906 O O . ASP A 1 112 ? -10.033 9.165 3.451 1.00 76.56 112 ASP A O 1
ATOM 910 N N . GLU A 1 113 ? -9.265 7.297 4.488 1.00 81.19 113 GLU A N 1
ATOM 911 C CA . GLU A 1 113 ? -7.867 7.688 4.775 1.00 81.19 113 GLU A CA 1
ATOM 912 C C . GLU A 1 113 ? -6.832 6.915 3.918 1.00 81.19 113 GLU A C 1
ATOM 914 O O . GLU A 1 113 ? -7.192 6.293 2.903 1.00 81.19 113 GLU A O 1
ATOM 919 N N . GLU A 1 114 ? -5.556 6.950 4.321 1.00 80.12 114 GLU A N 1
ATOM 920 C CA . GLU A 1 114 ? -4.424 6.294 3.666 1.00 80.12 114 GLU A CA 1
ATOM 921 C C . GLU A 1 114 ? -4.637 4.795 3.416 1.00 80.12 114 GLU A C 1
ATOM 923 O O . GLU A 1 114 ? -5.256 4.047 4.188 1.00 80.12 114 GLU A O 1
ATOM 928 N N . ARG A 1 115 ? -4.064 4.327 2.307 1.00 80.56 115 ARG A N 1
ATOM 929 C CA . ARG A 1 115 ? -3.956 2.901 2.015 1.00 80.56 115 ARG A CA 1
ATOM 930 C C . ARG A 1 115 ? -2.539 2.524 1.639 1.00 80.56 115 ARG A C 1
ATOM 932 O O . ARG A 1 115 ? -1.979 3.090 0.700 1.00 80.56 115 ARG A O 1
ATOM 939 N N . GLN A 1 116 ? -2.029 1.512 2.329 1.00 83.69 116 GLN A N 1
ATOM 940 C CA . GLN A 1 116 ? -0.675 1.025 2.163 1.00 83.69 116 GLN A CA 1
ATOM 941 C C . GLN A 1 116 ? -0.659 -0.484 1.900 1.00 83.69 116 GLN A C 1
ATOM 943 O O . GLN A 1 116 ? -1.004 -1.284 2.769 1.00 83.69 116 GLN A O 1
ATOM 948 N N . ASP A 1 117 ? -0.230 -0.877 0.704 1.00 84.94 117 ASP A N 1
ATOM 949 C CA . ASP A 1 117 ? -0.132 -2.278 0.294 1.00 84.94 117 ASP A CA 1
ATOM 950 C C . ASP A 1 117 ? 1.361 -2.633 0.081 1.00 84.94 117 ASP A C 1
ATOM 952 O O . ASP A 1 117 ? 2.052 -1.976 -0.702 1.00 84.94 117 ASP A O 1
ATOM 956 N N . TRP A 1 118 ? 1.885 -3.671 0.755 1.00 86.75 118 TRP A N 1
ATOM 957 C CA . TRP A 1 118 ? 3.315 -4.047 0.716 1.00 86.75 118 TRP A CA 1
ATOM 958 C C . TRP A 1 118 ? 3.531 -5.546 0.426 1.00 86.75 118 TRP A C 1
ATOM 960 O O . TRP A 1 118 ? 3.002 -6.417 1.118 1.00 86.75 118 TRP A O 1
ATOM 970 N N . ILE A 1 119 ? 4.377 -5.873 -0.560 1.00 84.62 119 ILE A N 1
ATOM 971 C CA . ILE A 1 119 ? 4.863 -7.244 -0.829 1.00 84.62 119 ILE A CA 1
ATOM 972 C C . ILE A 1 119 ? 6.393 -7.208 -0.929 1.00 84.62 119 ILE A C 1
ATOM 974 O O . ILE A 1 119 ? 6.935 -7.155 -2.036 1.00 84.62 119 ILE A O 1
ATOM 978 N N . PRO A 1 120 ? 7.119 -7.197 0.199 1.00 86.31 120 PRO A N 1
ATOM 979 C CA . PRO A 1 120 ? 8.557 -7.393 0.165 1.00 86.31 120 PRO A CA 1
ATOM 980 C C . PRO A 1 120 ? 8.880 -8.859 -0.128 1.00 86.31 120 PRO A C 1
ATOM 982 O O . PRO A 1 120 ? 8.365 -9.760 0.542 1.00 86.31 120 PRO A O 1
ATOM 985 N N . SER A 1 121 ? 9.725 -9.094 -1.133 1.00 86.94 121 SER A N 1
ATOM 986 C CA . SER A 1 121 ? 10.132 -10.448 -1.494 1.00 86.94 121 SER A CA 1
ATOM 987 C C . SER A 1 121 ? 11.414 -10.536 -2.295 1.00 86.94 121 SER A C 1
ATOM 989 O O . SER A 1 121 ? 11.615 -9.724 -3.178 1.00 86.94 121 SER A O 1
ATOM 991 N N . ASP A 1 122 ? 12.215 -11.583 -2.109 1.00 85.00 122 ASP A N 1
ATOM 992 C CA . ASP A 1 122 ? 13.386 -11.826 -2.957 1.00 85.00 122 ASP A CA 1
ATOM 993 C C . ASP A 1 122 ? 12.977 -12.070 -4.424 1.00 85.00 122 ASP A C 1
ATOM 995 O O . ASP A 1 122 ? 13.504 -11.432 -5.338 1.00 85.00 122 ASP A O 1
ATOM 999 N N . TYR A 1 123 ? 11.995 -12.947 -4.675 1.00 85.81 123 TYR A N 1
ATOM 1000 C CA . TYR A 1 123 ? 11.598 -13.370 -6.031 1.00 85.81 123 TYR A CA 1
ATOM 1001 C C . TYR A 1 123 ? 10.446 -12.575 -6.659 1.00 85.81 123 TYR A C 1
ATOM 1003 O O . TYR A 1 123 ? 9.927 -12.975 -7.706 1.00 85.81 123 TYR A O 1
ATOM 1011 N N . GLY A 1 124 ? 10.069 -11.444 -6.063 1.00 85.38 124 GLY A N 1
ATOM 1012 C CA . GLY A 1 124 ? 9.077 -10.548 -6.644 1.00 85.38 124 GLY A CA 1
ATOM 1013 C C . GLY A 1 124 ? 7.679 -10.667 -6.076 1.00 85.38 124 GLY A C 1
ATOM 1014 O O . GLY A 1 124 ? 7.419 -11.380 -5.125 1.00 85.38 124 GLY A O 1
ATOM 1015 N N . GLY A 1 125 ? 6.729 -9.956 -6.669 1.00 86.56 125 GLY A N 1
ATOM 1016 C CA . GLY A 1 125 ? 5.348 -9.969 -6.204 1.00 86.56 125 GLY A CA 1
ATOM 1017 C C . GLY A 1 125 ? 4.384 -9.451 -7.250 1.00 86.56 125 GLY A C 1
ATOM 1018 O O . GLY A 1 125 ? 4.777 -8.817 -8.230 1.00 86.56 125 GLY A O 1
ATOM 1019 N N . HIS A 1 126 ? 3.105 -9.723 -7.035 1.00 87.94 126 HIS A N 1
ATOM 1020 C CA . HIS A 1 126 ? 2.022 -9.257 -7.880 1.00 87.94 126 HIS A CA 1
ATOM 1021 C C . HIS A 1 126 ? 1.014 -8.476 -7.046 1.00 87.94 126 HIS A C 1
ATOM 1023 O O . HIS A 1 126 ? 0.281 -9.057 -6.247 1.00 87.94 126 HIS A O 1
ATOM 1029 N N . MET A 1 127 ? 0.904 -7.175 -7.289 1.00 86.88 127 MET A N 1
ATOM 1030 C CA . MET A 1 127 ? -0.192 -6.373 -6.750 1.00 86.88 127 MET A CA 1
ATOM 1031 C C . MET A 1 127 ? -1.160 -5.991 -7.864 1.00 86.88 127 MET A C 1
ATOM 1033 O O . MET A 1 127 ? -0.776 -5.431 -8.891 1.00 86.88 127 MET A O 1
ATOM 1037 N N . ASN A 1 128 ? -2.448 -6.225 -7.642 1.00 85.94 128 ASN A N 1
ATOM 1038 C CA . ASN A 1 128 ? -3.526 -5.622 -8.422 1.00 85.94 128 ASN A CA 1
ATOM 1039 C C . ASN A 1 128 ? -4.457 -4.858 -7.485 1.00 85.94 128 ASN A C 1
ATOM 1041 O O . ASN A 1 128 ? -5.563 -5.308 -7.194 1.00 85.94 128 ASN A O 1
ATOM 1045 N N . PRO A 1 129 ? -3.996 -3.739 -6.938 1.00 78.94 129 PRO A N 1
ATOM 1046 C CA . PRO A 1 129 ? -4.741 -3.077 -5.908 1.00 78.94 129 PRO A CA 1
ATOM 1047 C C . PRO A 1 129 ? -5.842 -2.262 -6.620 1.00 78.94 129 PRO A C 1
ATOM 1049 O O . PRO A 1 129 ? -5.576 -1.494 -7.550 1.00 78.94 129 PRO A O 1
ATOM 1052 N N . ALA A 1 130 ? -7.099 -2.451 -6.220 1.00 78.25 130 ALA A N 1
ATOM 1053 C CA . ALA A 1 130 ? -8.278 -1.794 -6.776 1.00 78.25 130 ALA A CA 1
ATOM 1054 C C . ALA A 1 130 ? -9.051 -1.037 -5.687 1.00 78.25 130 ALA A C 1
ATOM 1056 O O . ALA A 1 130 ? -9.130 -1.467 -4.537 1.00 78.25 130 ALA A O 1
ATOM 1057 N N 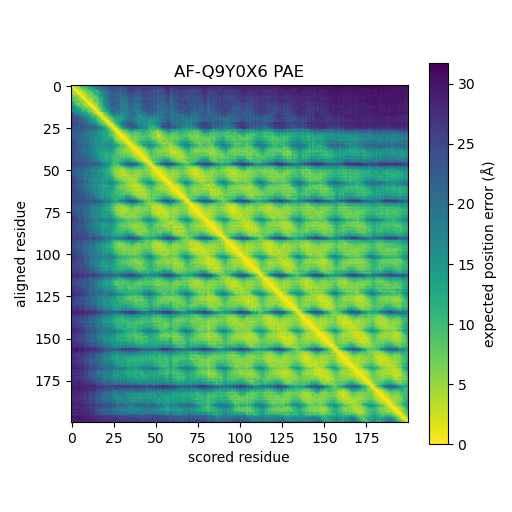. GLY A 1 131 ? -9.686 0.083 -6.028 1.00 74.12 131 GLY A N 1
ATOM 1058 C CA . GLY A 1 131 ? -10.548 0.772 -5.066 1.00 74.12 131 GLY A CA 1
ATOM 1059 C C . GLY A 1 131 ? -10.548 2.283 -5.165 1.00 74.12 131 GLY A C 1
ATOM 1060 O O . GLY A 1 131 ? -10.207 2.851 -6.205 1.00 74.12 131 GLY A O 1
ATOM 1061 N N . ARG A 1 132 ? -10.989 2.918 -4.077 1.00 72.00 132 ARG A N 1
ATOM 1062 C CA . ARG A 1 132 ? -10.880 4.364 -3.888 1.00 72.00 132 ARG A CA 1
ATOM 1063 C C . ARG A 1 132 ? -10.303 4.698 -2.516 1.00 72.00 132 ARG A C 1
ATOM 1065 O O . ARG A 1 132 ? -10.774 4.125 -1.541 1.00 72.00 132 ARG A O 1
ATOM 1072 N N . SER A 1 133 ? -9.351 5.612 -2.449 1.00 74.06 133 SER A N 1
ATOM 1073 C CA . SER A 1 133 ? -9.014 6.349 -1.225 1.00 74.06 133 SER A CA 1
ATOM 1074 C C . SER A 1 133 ? -9.440 7.800 -1.434 1.00 74.06 133 SER A C 1
ATOM 1076 O O . SER A 1 133 ? -9.508 8.246 -2.583 1.00 74.06 133 SER A O 1
ATOM 1078 N N . ASN A 1 134 ? -9.803 8.518 -0.373 1.00 76.06 134 ASN A N 1
ATOM 1079 C CA . ASN A 1 134 ? -9.844 9.977 -0.495 1.00 76.06 134 ASN A CA 1
ATOM 1080 C C . ASN A 1 134 ? -8.417 10.527 -0.315 1.00 76.06 134 ASN A C 1
ATOM 1082 O O . ASN A 1 134 ? -8.035 11.418 -1.058 1.00 76.06 134 ASN A O 1
ATOM 1086 N N . GLU A 1 135 ? -7.618 9.912 0.559 1.00 80.88 135 GLU A N 1
ATOM 1087 C CA . GLU A 1 135 ? -6.229 10.305 0.829 1.00 80.88 135 GLU A CA 1
ATOM 1088 C C . GLU A 1 135 ? -5.191 9.505 0.017 1.00 80.88 135 GLU A C 1
ATOM 1090 O O . GLU A 1 135 ? -5.526 8.848 -0.985 1.00 80.88 135 GLU A O 1
ATOM 1095 N N . GLU A 1 136 ? -3.930 9.572 0.449 1.00 79.88 136 GLU A N 1
ATOM 1096 C CA . GLU A 1 136 ? -2.778 8.938 -0.177 1.00 79.88 136 GLU A CA 1
ATOM 1097 C C . GLU A 1 136 ? -2.944 7.432 -0.382 1.00 79.88 136 GLU A C 1
ATOM 1099 O O . GLU A 1 136 ? -3.510 6.679 0.422 1.00 79.88 136 GLU A O 1
ATOM 1104 N N . ARG A 1 137 ? -2.375 6.969 -1.489 1.00 79.00 137 ARG A N 1
ATOM 1105 C CA . ARG A 1 137 ? -2.225 5.549 -1.755 1.00 79.00 137 ARG A CA 1
ATOM 1106 C C . ARG A 1 137 ? -0.783 5.215 -2.058 1.00 79.00 137 ARG A C 1
ATOM 1108 O O . ARG A 1 137 ? -0.213 5.749 -3.010 1.00 79.00 137 ARG A O 1
ATOM 1115 N N . GLN A 1 138 ? -0.250 4.264 -1.307 1.00 83.75 138 GLN A N 1
ATOM 1116 C CA . GLN A 1 138 ? 1.118 3.813 -1.446 1.00 83.75 138 GLN A CA 1
ATOM 1117 C C . GLN A 1 138 ? 1.165 2.301 -1.612 1.00 83.75 138 GLN A C 1
ATOM 1119 O O . GLN A 1 138 ? 0.741 1.548 -0.743 1.00 83.75 138 GLN A O 1
ATOM 1124 N N . ASP A 1 139 ? 1.724 1.848 -2.721 1.00 85.25 139 ASP A N 1
ATOM 1125 C CA . ASP A 1 139 ? 1.778 0.430 -3.033 1.00 85.25 139 ASP A CA 1
ATOM 1126 C C . ASP A 1 139 ? 3.236 0.067 -3.422 1.00 85.25 139 ASP A C 1
ATOM 1128 O O . ASP A 1 139 ? 3.814 0.650 -4.350 1.00 85.25 139 ASP A O 1
ATOM 1132 N N . TRP A 1 140 ? 3.848 -0.892 -2.713 1.00 87.06 140 TRP A N 1
ATOM 1133 C CA . TRP A 1 140 ? 5.292 -1.181 -2.787 1.00 87.06 140 TRP A CA 1
ATOM 1134 C C . TRP A 1 140 ? 5.609 -2.670 -2.993 1.00 87.06 140 TRP A C 1
ATOM 1136 O O . TRP A 1 140 ? 5.258 -3.519 -2.172 1.00 87.06 140 TRP A O 1
ATOM 1146 N N . ILE A 1 141 ? 6.385 -2.996 -4.033 1.00 84.62 141 ILE A N 1
ATOM 1147 C CA . ILE A 1 141 ? 6.923 -4.351 -4.268 1.00 84.62 141 ILE A CA 1
ATOM 1148 C C . ILE A 1 141 ? 8.457 -4.302 -4.318 1.00 84.62 141 ILE A C 1
ATOM 1150 O O . ILE A 1 141 ? 9.038 -4.345 -5.408 1.00 84.62 141 ILE A O 1
ATOM 1154 N N . PRO A 1 142 ? 9.146 -4.161 -3.174 1.00 85.81 142 PRO A N 1
ATOM 1155 C CA . PRO A 1 142 ? 10.594 -4.277 -3.156 1.00 85.81 142 PRO A CA 1
ATOM 1156 C C . PRO A 1 142 ? 11.000 -5.734 -3.375 1.00 85.81 142 PRO A C 1
ATOM 1158 O O . PRO A 1 142 ? 10.536 -6.623 -2.659 1.00 85.81 142 PRO A O 1
ATOM 1161 N N . SER A 1 143 ? 11.855 -5.971 -4.371 1.00 87.00 143 SER A N 1
ATOM 1162 C CA . SER A 1 143 ? 12.344 -7.319 -4.662 1.00 87.00 143 SER A CA 1
ATOM 1163 C C . SER A 1 143 ? 13.651 -7.366 -5.417 1.00 87.00 143 SER A C 1
ATOM 1165 O O . SER A 1 143 ? 13.920 -6.468 -6.197 1.00 87.00 143 SER A O 1
ATOM 1167 N N . ASP A 1 144 ? 14.416 -8.446 -5.295 1.00 84.69 144 ASP A N 1
ATOM 1168 C CA . ASP A 1 144 ? 15.624 -8.608 -6.106 1.00 84.69 144 ASP A CA 1
ATOM 1169 C C . ASP A 1 144 ? 15.244 -8.905 -7.568 1.00 84.69 144 ASP A C 1
ATOM 1171 O O . ASP A 1 144 ? 15.753 -8.271 -8.495 1.00 84.69 144 ASP A O 1
ATOM 1175 N N . TYR A 1 145 ? 14.296 -9.825 -7.793 1.00 85.06 145 TYR A N 1
ATOM 1176 C CA . TYR A 1 145 ? 13.940 -10.320 -9.133 1.00 85.06 145 TYR A CA 1
ATOM 1177 C C . TYR A 1 145 ? 12.784 -9.596 -9.837 1.00 85.06 145 TYR A C 1
ATOM 1179 O O . TYR A 1 145 ? 12.360 -10.037 -10.910 1.00 85.06 145 TYR A O 1
ATOM 1187 N N . GLY A 1 146 ? 12.303 -8.484 -9.283 1.00 84.50 146 GLY A N 1
ATOM 1188 C CA . GLY A 1 146 ? 11.279 -7.673 -9.927 1.00 84.50 146 GLY A CA 1
ATOM 1189 C C . GLY A 1 146 ? 9.851 -7.972 -9.512 1.00 84.50 146 GLY A C 1
ATOM 1190 O O . GLY A 1 146 ? 9.524 -9.055 -9.055 1.00 84.50 146 GLY A O 1
ATOM 1191 N N . GLY A 1 147 ? 8.955 -7.019 -9.742 1.00 86.00 147 GLY A N 1
ATOM 1192 C CA . GLY A 1 147 ? 7.538 -7.139 -9.405 1.00 86.00 147 GLY A CA 1
ATOM 1193 C C . GLY A 1 147 ? 6.620 -6.782 -10.563 1.00 86.00 147 GLY A C 1
ATOM 1194 O O . GLY A 1 147 ? 7.020 -6.144 -11.541 1.00 86.00 147 GLY A O 1
ATOM 1195 N N . TYR A 1 148 ? 5.356 -7.162 -10.426 1.00 86.75 148 TYR A N 1
ATOM 1196 C CA . TYR A 1 148 ? 4.283 -6.749 -11.312 1.00 86.75 148 TYR A CA 1
ATOM 1197 C C . TYR A 1 148 ? 3.223 -6.009 -10.5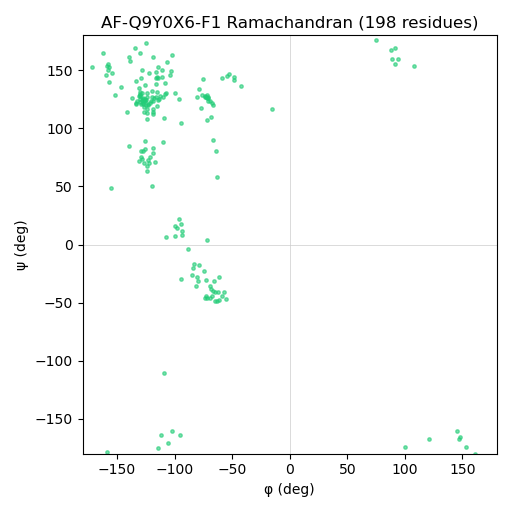29 1.00 86.75 148 TYR A C 1
ATOM 1199 O O . TYR A 1 148 ? 2.701 -6.490 -9.524 1.00 86.75 148 TYR A O 1
ATOM 1207 N N . MET A 1 149 ? 2.825 -4.873 -11.065 1.00 85.00 149 MET A N 1
ATOM 1208 C CA . MET A 1 149 ? 1.847 -4.036 -10.420 1.00 85.00 149 MET A CA 1
ATOM 1209 C C . MET A 1 149 ? 0.845 -3.518 -11.440 1.00 85.00 149 MET A C 1
ATOM 1211 O O . MET A 1 149 ? 1.205 -2.924 -12.459 1.00 85.00 149 MET A O 1
ATOM 1215 N N . ASN A 1 150 ? -0.436 -3.738 -11.163 1.00 83.69 150 ASN A N 1
ATOM 1216 C CA . ASN A 1 150 ? -1.543 -3.181 -11.932 1.00 83.69 150 ASN A CA 1
ATOM 1217 C C . ASN A 1 150 ? -2.457 -2.367 -11.015 1.00 83.69 150 ASN A C 1
ATOM 1219 O O . ASN A 1 150 ? -3.545 -2.812 -10.656 1.00 83.69 150 ASN A O 1
ATOM 1223 N N . PRO A 1 151 ? -2.010 -1.192 -10.579 1.00 77.38 151 PRO A N 1
ATOM 1224 C CA . PRO A 1 151 ? -2.782 -0.406 -9.647 1.00 77.38 151 PRO A CA 1
ATOM 1225 C C . PRO A 1 151 ? -3.934 0.284 -10.388 1.00 77.38 151 PRO A C 1
ATOM 1227 O O . PRO A 1 151 ? -3.750 1.097 -11.305 1.00 77.38 151 PRO A O 1
ATOM 1230 N N . ALA A 1 152 ? -5.153 -0.082 -9.992 1.00 76.50 152 ALA A N 1
ATOM 1231 C CA . ALA A 1 152 ? -6.407 0.417 -10.531 1.00 76.50 152 ALA A CA 1
ATOM 1232 C C . ALA A 1 152 ? -7.191 1.208 -9.477 1.00 76.50 152 ALA A C 1
ATOM 1234 O O . ALA A 1 152 ? -7.052 0.979 -8.276 1.00 76.50 152 ALA A O 1
ATOM 1235 N N . GLY A 1 153 ? -8.025 2.154 -9.910 1.00 71.50 153 GLY A N 1
ATOM 1236 C CA . GLY A 1 153 ? -8.866 2.935 -8.996 1.00 71.50 153 GLY A CA 1
ATOM 1237 C C . GLY A 1 153 ? -8.653 4.443 -9.046 1.00 71.50 153 GLY A C 1
ATOM 1238 O O . GLY A 1 153 ? -8.042 4.957 -9.986 1.00 71.50 153 GLY A O 1
ATOM 1239 N N . ARG A 1 154 ? -9.209 5.138 -8.048 1.00 68.81 154 ARG A N 1
ATOM 1240 C CA . ARG A 1 154 ? -9.134 6.599 -7.913 1.00 68.81 154 ARG A CA 1
ATOM 1241 C C . ARG A 1 154 ? -8.690 6.995 -6.510 1.00 68.81 154 ARG A C 1
ATOM 1243 O O . ARG A 1 154 ? -9.300 6.509 -5.567 1.00 68.81 154 ARG A O 1
ATOM 1250 N N . SER A 1 155 ? -7.709 7.875 -6.411 1.00 72.31 155 SER A N 1
ATOM 1251 C CA . SER A 1 155 ? -7.401 8.608 -5.180 1.00 72.31 155 SER A CA 1
ATOM 1252 C C . SER A 1 155 ? -7.752 10.072 -5.414 1.00 72.31 155 SER A C 1
ATOM 1254 O O . SER A 1 155 ? -7.647 10.531 -6.554 1.00 72.31 155 SER A O 1
ATOM 1256 N N . ASP A 1 156 ? -8.254 10.776 -4.404 1.00 74.56 156 ASP A N 1
ATOM 1257 C CA . ASP A 1 156 ? -8.420 12.227 -4.539 1.00 74.56 156 ASP A CA 1
ATOM 1258 C C . ASP A 1 156 ? -7.059 12.929 -4.298 1.00 74.56 156 ASP A C 1
ATOM 1260 O O . ASP A 1 156 ? -6.779 13.924 -4.956 1.00 74.56 156 ASP A O 1
ATOM 1264 N N . GLU A 1 157 ? -6.161 12.333 -3.504 1.00 79.00 157 GLU A N 1
ATOM 1265 C CA . GLU A 1 157 ? -4.782 12.804 -3.257 1.00 79.00 157 GLU A CA 1
ATOM 1266 C C . GLU A 1 157 ? -3.699 12.009 -4.034 1.00 79.00 157 GLU A C 1
ATOM 1268 O O . GLU A 1 157 ? -3.978 11.354 -5.052 1.00 79.00 157 GLU A O 1
ATOM 1273 N N . GLU A 1 158 ? -2.444 12.100 -3.574 1.00 77.75 158 GLU A N 1
ATOM 1274 C CA . GLU A 1 158 ? -1.258 11.483 -4.166 1.00 77.75 158 GLU A CA 1
ATOM 1275 C C . GLU A 1 158 ? -1.352 9.959 -4.276 1.00 77.75 158 GLU A C 1
ATOM 1277 O O . GLU A 1 158 ? -1.847 9.239 -3.402 1.00 77.75 158 GLU A O 1
ATOM 1282 N N . ARG A 1 159 ? -0.793 9.440 -5.369 1.00 78.06 159 ARG A N 1
ATOM 1283 C CA . ARG A 1 159 ? -0.609 8.005 -5.548 1.00 78.06 159 ARG A CA 1
ATOM 1284 C C . ARG A 1 159 ? 0.821 7.664 -5.908 1.00 78.06 159 ARG A C 1
ATOM 1286 O O . ARG A 1 159 ? 1.291 8.075 -6.969 1.00 78.06 159 ARG A O 1
ATOM 1293 N N . GLN A 1 160 ? 1.428 6.830 -5.074 1.00 82.25 160 GLN A N 1
ATOM 1294 C CA . GLN A 1 160 ? 2.815 6.422 -5.187 1.00 82.25 160 GLN A CA 1
ATOM 1295 C C . GLN A 1 160 ? 2.921 4.906 -5.376 1.00 82.25 160 GLN A C 1
ATOM 1297 O O . GLN A 1 160 ? 2.614 4.123 -4.478 1.00 82.25 160 GLN A O 1
ATOM 1302 N N . ASP A 1 161 ? 3.390 4.496 -6.549 1.00 83.31 161 ASP A N 1
ATOM 1303 C CA . ASP A 1 161 ? 3.536 3.096 -6.934 1.00 83.31 161 ASP A CA 1
ATOM 1304 C C . ASP A 1 161 ? 5.047 2.798 -7.122 1.00 83.31 161 ASP A C 1
ATOM 1306 O O . ASP A 1 161 ? 5.702 3.413 -7.971 1.00 83.31 161 ASP A O 1
ATOM 1310 N N . TRP A 1 162 ? 5.632 1.866 -6.351 1.00 85.19 162 TRP A N 1
ATOM 1311 C CA . TRP A 1 162 ? 7.084 1.579 -6.372 1.00 85.19 162 TRP A CA 1
ATOM 1312 C C . TRP A 1 162 ? 7.401 0.086 -6.556 1.00 85.19 162 TRP A C 1
ATOM 1314 O O . TRP A 1 162 ? 6.917 -0.768 -5.816 1.00 85.19 162 TRP A O 1
ATOM 1324 N N . ILE A 1 163 ? 8.293 -0.237 -7.499 1.00 82.94 163 ILE A N 1
ATOM 1325 C CA . ILE A 1 163 ? 8.878 -1.582 -7.670 1.00 82.94 163 ILE A CA 1
ATOM 1326 C C . ILE A 1 163 ? 10.404 -1.441 -7.749 1.00 82.94 163 ILE A C 1
ATOM 1328 O O . ILE A 1 163 ? 10.975 -1.479 -8.846 1.00 82.94 163 ILE A O 1
ATOM 1332 N N . PRO A 1 164 ? 11.092 -1.205 -6.620 1.00 84.44 164 PRO A N 1
ATOM 1333 C CA . PRO A 1 164 ? 12.542 -1.230 -6.616 1.00 84.44 164 PRO A CA 1
ATOM 1334 C C . PRO A 1 164 ? 13.027 -2.667 -6.790 1.00 84.44 164 PRO A C 1
ATOM 1336 O O . PRO A 1 164 ? 12.590 -3.560 -6.062 1.00 84.44 164 PRO A O 1
ATOM 1339 N N . SER A 1 165 ? 13.899 -2.882 -7.778 1.00 84.69 165 SER A N 1
ATOM 1340 C CA . SER A 1 165 ? 14.459 -4.209 -8.025 1.00 84.69 165 SER A CA 1
ATOM 1341 C C . SER A 1 165 ? 15.762 -4.230 -8.789 1.00 84.69 165 SER A C 1
ATOM 1343 O O . SER A 1 165 ? 15.971 -3.417 -9.681 1.00 84.69 165 SER A O 1
ATOM 1345 N N . ASP A 1 166 ? 16.599 -5.230 -8.534 1.00 79.88 166 ASP A N 1
ATOM 1346 C CA . ASP A 1 166 ? 17.818 -5.422 -9.316 1.00 79.88 166 ASP A CA 1
ATOM 1347 C C . ASP A 1 166 ? 17.468 -5.827 -10.758 1.00 79.88 166 ASP A C 1
ATOM 1349 O O . ASP A 1 166 ? 17.986 -5.231 -11.704 1.00 79.88 166 ASP A O 1
ATOM 1353 N N . TYR A 1 167 ? 16.520 -6.758 -10.951 1.00 83.62 167 TYR A N 1
ATOM 1354 C CA . TYR A 1 167 ? 16.172 -7.338 -12.264 1.00 83.62 167 TYR A CA 1
ATOM 1355 C C . TYR A 1 167 ? 14.927 -6.766 -12.964 1.00 83.62 167 TYR A C 1
ATOM 1357 O O . TYR A 1 167 ? 14.441 -7.349 -13.936 1.00 83.62 167 TYR A O 1
ATOM 1365 N N . GLY A 1 168 ? 14.450 -5.603 -12.533 1.00 81.44 168 GLY A N 1
ATOM 1366 C CA . GLY A 1 168 ? 13.447 -4.829 -13.255 1.00 81.44 168 GLY A CA 1
ATOM 1367 C C . GLY A 1 168 ? 12.017 -5.185 -12.907 1.00 81.44 168 GLY A C 1
ATOM 1368 O O . GLY A 1 168 ? 11.727 -6.257 -12.413 1.00 81.44 168 GLY A O 1
ATOM 1369 N N . GLY A 1 169 ? 11.084 -4.281 -13.183 1.00 84.12 169 GLY A N 1
ATOM 1370 C CA . GLY A 1 169 ? 9.676 -4.454 -12.830 1.00 84.12 169 GLY A CA 1
ATOM 1371 C C . GLY A 1 169 ? 8.728 -4.086 -13.958 1.00 84.12 169 GLY A C 1
ATOM 1372 O O . GLY A 1 169 ? 9.110 -3.476 -14.963 1.00 84.12 169 GLY A O 1
ATOM 1373 N N . HIS A 1 170 ? 7.463 -4.440 -13.769 1.00 85.38 170 HIS A N 1
ATOM 1374 C CA . HIS A 1 170 ? 6.384 -4.120 -14.687 1.00 85.38 170 HIS A CA 1
ATOM 1375 C C . HIS A 1 170 ? 5.272 -3.367 -13.961 1.00 85.38 170 HIS A C 1
ATOM 1377 O O . HIS A 1 170 ? 4.587 -3.927 -13.109 1.00 85.38 170 HIS A O 1
ATOM 1383 N N . MET A 1 171 ? 5.031 -2.121 -14.361 1.00 83.31 171 MET A N 1
ATOM 1384 C CA . MET A 1 171 ? 3.871 -1.350 -13.912 1.00 83.31 171 MET A CA 1
ATOM 1385 C C . MET A 1 171 ? 2.916 -1.110 -15.073 1.00 83.31 171 MET A C 1
ATOM 1387 O O . MET A 1 171 ? 3.297 -0.583 -16.120 1.00 83.31 171 MET A O 1
ATOM 1391 N N . ASN A 1 172 ? 1.647 -1.451 -14.884 1.00 82.06 172 ASN A N 1
ATOM 1392 C CA . ASN A 1 172 ? 0.575 -1.083 -15.800 1.00 82.06 172 ASN A CA 1
ATOM 1393 C C . ASN A 1 172 ? -0.530 -0.373 -15.031 1.00 82.06 172 ASN A C 1
ATOM 1395 O O . ASN A 1 172 ? -1.512 -0.999 -14.648 1.00 82.06 172 ASN A O 1
ATOM 1399 N N . PRO A 1 173 ? -0.395 0.921 -14.768 1.00 75.50 173 PRO A N 1
ATOM 1400 C CA . PRO A 1 173 ? -1.418 1.600 -14.013 1.00 75.50 173 PRO A CA 1
ATOM 1401 C C . PRO A 1 173 ? -2.644 1.970 -14.829 1.00 75.50 173 PRO A C 1
ATOM 1403 O O . PRO A 1 173 ? -2.551 2.575 -15.897 1.00 75.50 173 PRO A O 1
ATOM 1406 N N . ALA A 1 174 ? -3.811 1.678 -14.263 1.00 71.50 174 ALA A N 1
ATOM 1407 C CA . ALA A 1 174 ? -5.113 2.010 -14.823 1.00 71.50 174 ALA A CA 1
ATOM 1408 C C . ALA A 1 174 ? -5.960 2.740 -13.769 1.00 71.50 174 ALA A C 1
ATOM 1410 O O . ALA A 1 174 ? -6.883 2.184 -13.178 1.00 71.50 174 ALA A O 1
ATOM 1411 N N . GLY A 1 175 ? -5.638 4.004 -13.497 1.00 66.69 175 GLY A N 1
ATOM 1412 C CA . GLY A 1 175 ? -6.352 4.806 -12.505 1.00 66.69 175 GLY A CA 1
ATOM 1413 C C . GLY A 1 175 ? -6.186 6.306 -12.703 1.00 66.69 175 GLY A C 1
ATOM 1414 O O . GLY A 1 175 ? -5.544 6.744 -13.659 1.00 66.69 175 GLY A O 1
ATOM 1415 N N . ARG A 1 176 ? -6.801 7.075 -11.807 1.00 67.00 176 ARG A N 1
ATOM 1416 C CA . ARG A 1 176 ? -6.710 8.540 -11.754 1.00 67.00 176 ARG A CA 1
ATOM 1417 C C . ARG A 1 176 ? -6.354 8.981 -10.339 1.00 67.00 176 ARG A C 1
ATOM 1419 O O . ARG A 1 176 ? -6.851 8.374 -9.395 1.00 67.00 176 ARG A O 1
ATOM 1426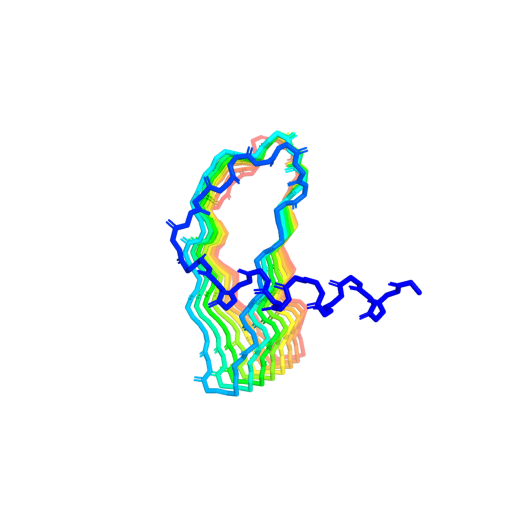 N N . SER A 1 177 ? -5.544 10.016 -10.218 1.00 65.44 177 SER A N 1
ATOM 1427 C CA . SER A 1 177 ? -5.494 10.866 -9.029 1.00 65.44 177 SER A CA 1
ATOM 1428 C C . SER A 1 177 ? -5.935 12.269 -9.435 1.00 65.44 177 SER A C 1
ATOM 1430 O O . SER A 1 177 ? -5.747 12.643 -10.598 1.00 65.44 177 SER A O 1
ATOM 1432 N N . ASP A 1 178 ? -6.575 13.003 -8.525 1.00 70.12 178 ASP A N 1
ATOM 1433 C CA . ASP A 1 178 ? -6.901 14.412 -8.783 1.00 70.12 178 ASP A CA 1
ATOM 1434 C C . ASP A 1 178 ? -5.670 15.322 -8.568 1.00 70.12 178 ASP A C 1
ATOM 1436 O O . ASP A 1 178 ? -5.646 16.435 -9.087 1.00 70.12 178 ASP A O 1
ATOM 1440 N N . GLU A 1 179 ? -4.638 14.836 -7.865 1.00 71.38 179 GLU A N 1
ATOM 1441 C CA . GLU A 1 179 ? -3.379 15.550 -7.611 1.00 71.38 179 GLU A CA 1
ATOM 1442 C C . GLU A 1 179 ? -2.184 14.958 -8.391 1.00 71.38 179 GLU A C 1
ATOM 1444 O O . GLU A 1 179 ? -2.099 15.082 -9.617 1.00 71.38 179 GLU A O 1
ATOM 1449 N N . GLU A 1 180 ? -1.230 14.329 -7.695 1.00 74.75 180 GLU A N 1
ATOM 1450 C CA . GLU A 1 180 ? -0.006 13.783 -8.279 1.00 74.75 180 GLU A CA 1
ATOM 1451 C C . GLU A 1 180 ? -0.025 12.256 -8.352 1.00 74.75 180 GLU A C 1
ATOM 1453 O O . GLU A 1 180 ? -0.759 11.552 -7.651 1.00 74.75 180 GLU A O 1
ATOM 1458 N N . ARG A 1 181 ? 0.781 11.726 -9.271 1.00 72.69 181 ARG A N 1
ATOM 1459 C CA . ARG A 1 181 ? 0.994 10.293 -9.422 1.00 72.69 181 ARG A CA 1
ATOM 1460 C C . ARG A 1 181 ? 2.448 10.026 -9.748 1.00 72.69 181 ARG A C 1
ATOM 1462 O O . ARG A 1 181 ? 2.881 10.401 -10.840 1.00 72.69 181 ARG A O 1
ATOM 1469 N N . GLN A 1 182 ? 3.166 9.369 -8.843 1.00 79.81 182 GLN A N 1
ATOM 1470 C CA . GLN A 1 182 ? 4.554 8.990 -9.071 1.00 79.81 182 GLN A CA 1
ATOM 1471 C C . GLN A 1 182 ? 4.689 7.473 -9.147 1.00 79.81 182 GLN A C 1
ATOM 1473 O O . GLN A 1 182 ? 4.328 6.739 -8.233 1.00 79.81 182 GLN A O 1
ATOM 1478 N N . ASP A 1 183 ? 5.269 7.021 -10.253 1.00 80.69 183 ASP A N 1
ATOM 1479 C CA . ASP A 1 183 ? 5.510 5.612 -10.527 1.00 80.69 183 ASP A CA 1
ATOM 1480 C C . ASP A 1 183 ? 7.009 5.402 -10.726 1.00 80.69 183 ASP A C 1
ATOM 1482 O O . ASP A 1 183 ? 7.612 6.008 -11.620 1.00 80.69 183 ASP A O 1
ATOM 1486 N N . TRP A 1 184 ? 7.615 4.536 -9.916 1.00 80.31 184 TRP A N 1
ATOM 1487 C CA . TRP A 1 184 ? 9.062 4.325 -9.926 1.00 80.31 184 TRP A CA 1
ATOM 1488 C C . TRP A 1 184 ? 9.426 2.845 -10.023 1.00 80.31 184 TRP A C 1
ATOM 1490 O O . TRP A 1 184 ? 9.137 2.047 -9.134 1.00 80.31 184 TRP A O 1
ATOM 1500 N N . ILE A 1 185 ? 10.161 2.489 -11.080 1.00 80.69 185 ILE A N 1
ATOM 1501 C CA . ILE A 1 185 ? 10.786 1.168 -11.251 1.00 80.69 185 ILE A CA 1
ATOM 1502 C C . ILE A 1 185 ? 12.310 1.356 -11.294 1.00 80.69 185 ILE A C 1
ATOM 1504 O O . ILE A 1 185 ? 12.902 1.297 -12.377 1.00 80.69 185 ILE A O 1
ATOM 1508 N N . PRO A 1 186 ? 12.971 1.688 -10.169 1.00 81.06 186 PRO A N 1
ATOM 1509 C CA . PRO A 1 186 ? 14.421 1.763 -10.165 1.00 81.06 186 PRO A CA 1
ATOM 1510 C C . PRO A 1 186 ? 14.980 0.347 -10.313 1.00 81.06 186 PRO A C 1
ATOM 1512 O O . PRO A 1 186 ? 14.635 -0.545 -9.537 1.00 81.06 186 PRO A O 1
ATOM 1515 N N . SER A 1 187 ? 15.810 0.152 -11.338 1.00 81.25 187 SER A N 1
ATOM 1516 C CA . SER A 1 187 ? 16.460 -1.124 -11.601 1.00 81.25 187 SER A CA 1
ATOM 1517 C C . SER A 1 187 ? 17.768 -0.997 -12.364 1.00 81.25 187 SER A C 1
ATOM 1519 O O . SER A 1 187 ? 17.914 -0.133 -13.234 1.00 81.25 187 SER A O 1
ATOM 1521 N N . ASP A 1 188 ? 18.686 -1.917 -12.065 1.00 77.56 188 ASP A N 1
ATOM 1522 C CA . ASP A 1 188 ? 19.933 -2.111 -12.797 1.00 77.56 188 ASP A CA 1
ATOM 1523 C C . ASP A 1 188 ? 19.703 -2.760 -14.176 1.00 77.56 188 ASP A C 1
ATOM 1525 O O . ASP A 1 188 ? 20.429 -2.461 -15.131 1.00 77.56 188 ASP A O 1
ATOM 1529 N N . TYR A 1 189 ? 18.671 -3.602 -14.319 1.00 74.94 189 TYR A N 1
ATOM 1530 C CA . TYR A 1 189 ? 18.369 -4.364 -15.538 1.00 74.94 189 TYR A CA 1
ATOM 1531 C C . TYR A 1 189 ? 16.993 -4.041 -16.142 1.00 74.94 189 TYR A C 1
ATOM 1533 O O . TYR A 1 189 ? 16.239 -4.924 -16.547 1.00 74.94 189 TYR A O 1
ATOM 1541 N N . GLY A 1 190 ? 16.717 -2.748 -16.330 1.00 75.31 190 GLY A N 1
ATOM 1542 C CA . GLY A 1 190 ? 15.571 -2.265 -17.104 1.00 75.31 190 GLY A CA 1
ATOM 1543 C C . GLY A 1 190 ? 14.227 -2.398 -16.384 1.00 75.31 190 GLY A C 1
ATOM 1544 O O . GLY A 1 190 ? 14.129 -2.884 -15.274 1.00 75.31 190 GLY A O 1
ATOM 1545 N N . GLY A 1 191 ? 13.162 -1.908 -17.006 1.00 78.12 191 GLY A N 1
ATOM 1546 C CA . GLY A 1 191 ? 11.822 -1.914 -16.428 1.00 78.12 191 GLY A CA 1
ATOM 1547 C C . GLY A 1 191 ? 10.811 -1.461 -17.465 1.00 78.12 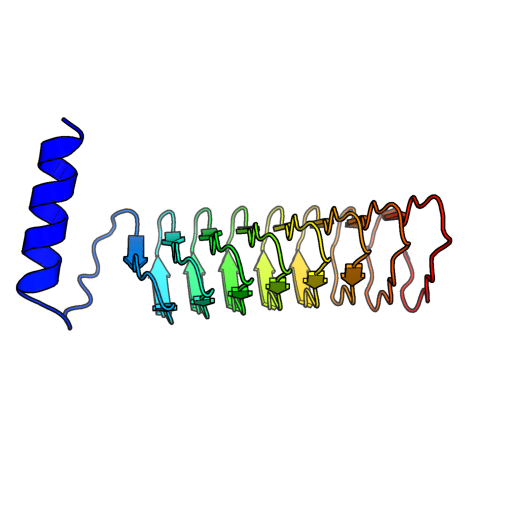191 GLY A C 1
ATOM 1548 O O . GLY A 1 191 ? 11.151 -0.734 -18.404 1.00 78.12 191 GLY A O 1
ATOM 1549 N N . TYR A 1 192 ? 9.572 -1.916 -17.328 1.00 82.31 192 TYR A N 1
ATOM 1550 C CA . TYR A 1 192 ? 8.515 -1.610 -18.280 1.00 82.31 192 TYR A CA 1
ATOM 1551 C C . TYR A 1 192 ? 7.344 -0.948 -17.576 1.00 82.31 192 TYR A C 1
ATOM 1553 O O . TYR A 1 192 ? 6.699 -1.531 -16.709 1.00 82.31 192 TYR A O 1
ATOM 1561 N N . MET A 1 193 ? 7.028 0.260 -18.020 1.00 79.81 193 MET A N 1
ATOM 1562 C CA . MET A 1 193 ? 5.879 1.005 -17.543 1.00 79.81 193 MET A CA 1
ATOM 1563 C C . MET A 1 193 ? 4.928 1.275 -18.709 1.00 79.81 193 MET A C 1
ATOM 1565 O O . MET A 1 193 ? 5.324 1.865 -19.714 1.00 79.81 193 MET A O 1
ATOM 1569 N N . ASN A 1 194 ? 3.674 0.841 -18.581 1.00 78.00 194 ASN A N 1
ATOM 1570 C CA . ASN A 1 194 ? 2.603 1.159 -19.522 1.00 78.00 194 ASN A CA 1
ATOM 1571 C C . ASN A 1 194 ? 1.588 2.103 -18.861 1.00 78.00 194 ASN A C 1
ATOM 1573 O O . ASN A 1 194 ? 0.623 1.630 -18.260 1.00 78.00 194 ASN A O 1
ATOM 1577 N N . PRO A 1 195 ? 1.780 3.429 -18.935 1.00 66.81 195 PRO A N 1
ATOM 1578 C CA . PRO A 1 195 ? 0.846 4.364 -18.328 1.00 66.81 195 PRO A CA 1
ATOM 1579 C C . PRO A 1 195 ? -0.500 4.343 -19.068 1.00 66.81 195 PRO A C 1
ATOM 1581 O O . PRO A 1 195 ? -0.604 4.836 -20.191 1.00 66.81 195 PRO A O 1
ATOM 1584 N N . ALA A 1 196 ? -1.551 3.809 -18.437 1.00 61.75 196 ALA A N 1
ATOM 1585 C CA . ALA A 1 196 ? -2.936 3.956 -18.899 1.00 61.75 196 ALA A CA 1
ATOM 1586 C C . ALA A 1 196 ? -3.768 4.919 -18.019 1.00 61.75 196 ALA A C 1
ATOM 1588 O O . ALA A 1 196 ? -4.970 5.077 -18.241 1.00 61.75 196 ALA A O 1
ATOM 1589 N N . GLY A 1 197 ? -3.139 5.598 -17.053 1.00 55.50 197 GLY A N 1
ATOM 1590 C CA . GLY A 1 197 ? -3.748 6.613 -16.185 1.00 55.50 197 GLY A CA 1
ATOM 1591 C C . GLY A 1 197 ? -3.407 8.056 -16.576 1.00 55.50 197 GLY A C 1
ATOM 1592 O O . GLY A 1 197 ? -2.466 8.302 -17.328 1.00 55.50 197 GLY A O 1
ATOM 1593 N N . ARG A 1 198 ? -4.182 9.016 -16.062 1.00 51.66 198 ARG A N 1
ATOM 1594 C CA . ARG A 1 198 ? -3.925 10.468 -16.148 1.00 51.66 198 ARG A CA 1
ATOM 1595 C C . ARG A 1 198 ? -4.144 11.085 -14.762 1.00 51.66 198 ARG A C 1
ATOM 1597 O O . ARG A 1 198 ? -5.095 10.669 -14.101 1.00 51.66 198 ARG A O 1
ATOM 1604 N N . SER A 1 199 ? -3.307 12.044 -14.371 1.00 54.41 199 SER A N 1
ATOM 1605 C CA . SER A 1 199 ? -3.715 13.128 -13.469 1.00 54.41 199 SER A CA 1
ATOM 1606 C C . SER A 1 199 ? -4.571 14.119 -14.271 1.00 54.41 199 SER A C 1
ATOM 1608 O O . SER A 1 199 ? -4.334 14.280 -15.478 1.00 54.41 199 SER A O 1
ATOM 1610 N N . ASP A 1 200 ? -5.615 14.688 -13.666 1.00 49.00 200 ASP A N 1
ATOM 1611 C CA . ASP A 1 200 ? -6.442 15.731 -14.304 1.00 49.00 200 ASP A CA 1
ATOM 1612 C C . ASP A 1 200 ? -5.859 17.143 -14.079 1.00 49.00 200 ASP A C 1
ATOM 1614 O O . ASP A 1 200 ? -5.130 17.353 -13.087 1.00 49.00 200 ASP A O 1
#

Nearest PDB structures (foldseek):
  4opw-assembly2_B  TM=2.915E-01  e=3.948E+00  Parabacteroides merdae ATCC 43184
  3r8y-assembly1_C  TM=1.309E-01  e=4.401E+00  Bacillus anthracis

pLDDT: mean 72.72, std 14.05, range [29.64, 87.94]

Radius of gyration: 17.69 Å; Cα contacts (8 Å, |Δi|>4): 667; chains: 1; bounding box: 40×42×51 Å

Sequence (200 aa):
MIFHQFYSILILCLIFPNQVVQSDKERQDWIPSDYGGYMNPAGRSDEERQDWIPSDYGGHMNPAGRSDEERQDWIPSDYGGHMNPAGRSNEERQDWIPSDYGGYMNPAGRSDEERQDWIPSDYGGHMNPAGRSNEERQDWIPSDYGGYMNPAGRSDEERQDWIPSDYGGHMNPAGRSDEERQDWIPSDYGGYMNPAGRSD

Solvent-accessible surface area (backbone atoms only — not comparable to full-atom values): 9019 Å² total; per-residue (Å²): 114,68,73,60,54,56,53,53,51,56,53,50,55,74,75,50,90,83,65,89,73,90,56,103,55,70,47,73,50,76,42,81,25,68,81,34,35,81,46,69,53,72,52,76,39,81,40,42,37,39,41,40,24,46,12,50,58,9,24,39,38,38,40,36,37,38,27,58,24,42,38,41,42,40,25,44,15,48,57,11,24,38,38,41,38,35,37,35,29,50,25,42,36,40,38,39,21,43,13,48,58,15,22,37,37,39,40,37,36,37,28,54,24,40,39,40,42,40,22,43,12,50,58,6,25,38,39,42,37,34,37,38,27,47,26,42,36,39,41,39,23,44,14,47,55,12,19,40,35,38,46,34,37,40,26,53,26,43,35,39,42,39,21,43,12,50,52,13,22,38,39,42,34,48,32,37,20,60,49,45,76,49,77,44,53,54,41,83,56,48,60,48,74,48,83,67,45,53,62,108

Organism: Olivierus martensii (NCBI:txid34649)